Protein AF-A0A1J5V4F8-F1 (afdb_monomer_lite)

Structure (mmCIF, N/CA/C/O backbone):
data_AF-A0A1J5V4F8-F1
#
_entry.id   AF-A0A1J5V4F8-F1
#
loop_
_atom_site.group_PDB
_atom_site.id
_atom_site.type_symbol
_atom_site.label_atom_id
_atom_site.label_alt_id
_atom_site.label_comp_id
_atom_site.label_asym_id
_atom_site.label_entity_id
_atom_site.label_seq_id
_atom_site.pdbx_PDB_ins_code
_atom_site.Cartn_x
_atom_site.Cartn_y
_atom_site.Cartn_z
_atom_site.occupancy
_atom_site.B_iso_or_equiv
_atom_site.auth_seq_id
_atom_site.auth_comp_id
_atom_site.auth_asym_id
_atom_site.auth_atom_id
_atom_site.pdbx_PDB_model_num
ATOM 1 N N . MET A 1 1 ? -3.461 -34.220 0.683 1.00 35.16 1 MET A N 1
ATOM 2 C CA . MET A 1 1 ? -3.759 -32.871 0.168 1.00 35.16 1 MET A CA 1
ATOM 3 C C . MET A 1 1 ? -2.656 -31.994 0.723 1.00 35.16 1 MET A C 1
ATOM 5 O O . MET A 1 1 ? -2.596 -31.864 1.935 1.00 35.16 1 MET A O 1
ATOM 9 N N . ALA A 1 2 ? -1.673 -31.610 -0.092 1.00 34.50 2 ALA A N 1
ATOM 10 C CA . ALA A 1 2 ? -0.557 -30.818 0.415 1.00 34.50 2 ALA A CA 1
ATOM 11 C C . ALA A 1 2 ? -1.115 -29.462 0.858 1.00 34.50 2 ALA A C 1
ATOM 13 O O . ALA A 1 2 ? -1.789 -28.812 0.058 1.00 34.50 2 ALA A O 1
ATOM 14 N N . GLU A 1 3 ? -0.887 -29.070 2.113 1.00 42.00 3 GLU A N 1
ATOM 15 C CA . GLU A 1 3 ? -0.984 -27.667 2.506 1.00 42.00 3 GLU A CA 1
ATOM 16 C C . GLU A 1 3 ? -0.134 -26.887 1.512 1.00 42.00 3 GLU A C 1
ATOM 18 O O . GLU A 1 3 ? 1.087 -27.046 1.441 1.00 42.00 3 GLU A O 1
ATOM 23 N N . GLN A 1 4 ? -0.799 -26.113 0.662 1.00 46.88 4 GLN A N 1
ATOM 24 C CA . GLN A 1 4 ? -0.132 -25.101 -0.122 1.00 46.88 4 GLN A CA 1
ATOM 25 C C . GLN A 1 4 ? 0.365 -24.089 0.906 1.00 46.88 4 GLN A C 1
ATOM 27 O O . GLN A 1 4 ? -0.403 -23.243 1.350 1.00 46.88 4 GLN A O 1
ATOM 32 N N . ASP A 1 5 ? 1.608 -24.269 1.353 1.00 50.72 5 ASP A N 1
ATOM 33 C CA . ASP A 1 5 ? 2.329 -23.342 2.218 1.00 50.72 5 ASP A CA 1
ATOM 34 C C . ASP A 1 5 ? 2.107 -21.936 1.652 1.00 50.72 5 ASP A C 1
ATOM 36 O O . ASP A 1 5 ? 2.537 -21.618 0.536 1.00 50.72 5 ASP A O 1
ATOM 40 N N . ASN A 1 6 ? 1.269 -21.163 2.338 1.00 61.88 6 ASN A N 1
ATOM 41 C CA . ASN A 1 6 ? 0.727 -19.921 1.825 1.00 61.88 6 ASN A CA 1
ATOM 42 C C . ASN A 1 6 ? 1.818 -18.859 1.939 1.00 61.88 6 ASN A C 1
ATOM 44 O O . ASN A 1 6 ? 1.929 -18.157 2.935 1.00 61.88 6 ASN A O 1
ATOM 48 N N . ARG A 1 7 ? 2.693 -18.813 0.933 1.00 81.75 7 ARG A N 1
ATOM 49 C CA . ARG A 1 7 ? 3.873 -17.936 0.877 1.00 81.75 7 ARG A CA 1
ATOM 50 C C . ARG A 1 7 ? 3.556 -16.561 0.301 1.00 81.75 7 ARG A C 1
ATOM 52 O O .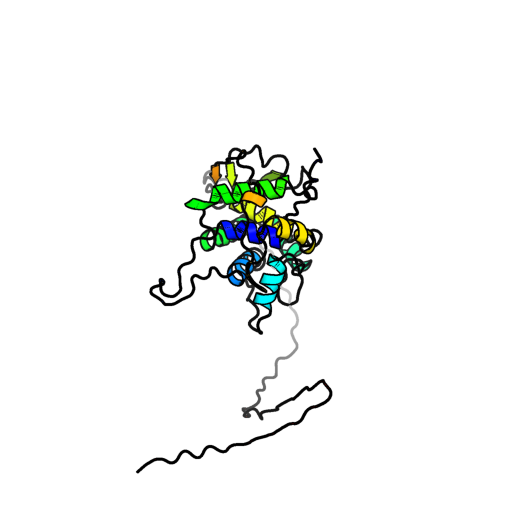 ARG A 1 7 ? 4.397 -15.976 -0.384 1.00 81.75 7 ARG A O 1
ATOM 59 N N . ASP A 1 8 ? 2.330 -16.077 0.474 1.00 95.00 8 ASP A N 1
ATOM 60 C CA . ASP A 1 8 ? 1.998 -14.719 0.052 1.00 95.00 8 ASP A CA 1
ATOM 61 C C . ASP A 1 8 ? 2.862 -13.732 0.840 1.00 95.00 8 ASP A C 1
ATOM 63 O O . ASP A 1 8 ? 3.138 -13.927 2.019 1.00 95.00 8 ASP A O 1
ATOM 67 N N . ARG A 1 9 ? 3.346 -12.699 0.152 1.00 97.69 9 ARG A N 1
ATOM 68 C CA . ARG A 1 9 ? 4.197 -11.658 0.728 1.00 97.69 9 ARG A CA 1
ATOM 69 C C . ARG A 1 9 ? 3.587 -10.306 0.415 1.00 97.69 9 ARG A C 1
ATOM 71 O O . ARG A 1 9 ? 3.460 -9.947 -0.763 1.00 97.69 9 ARG A O 1
ATOM 78 N N . LEU A 1 10 ? 3.212 -9.575 1.455 1.00 98.38 10 LEU A N 1
ATOM 79 C CA . LEU A 1 10 ? 2.781 -8.194 1.364 1.00 98.38 10 LEU A CA 1
ATOM 80 C C . LEU A 1 10 ? 4.035 -7.316 1.322 1.00 98.38 10 LEU A C 1
ATOM 82 O O . LEU A 1 10 ? 4.730 -7.109 2.308 1.00 98.38 10 LEU A O 1
ATOM 86 N N . THR A 1 11 ? 4.350 -6.832 0.131 1.00 98.69 11 THR A N 1
ATOM 87 C CA . THR A 1 11 ? 5.480 -5.956 -0.158 1.00 98.69 11 THR A CA 1
ATOM 88 C C . THR A 1 11 ? 4.998 -4.731 -0.920 1.00 98.69 11 THR A C 1
ATOM 90 O O . THR A 1 11 ? 3.848 -4.684 -1.351 1.00 98.69 11 THR A O 1
ATOM 93 N N . ALA A 1 12 ? 5.865 -3.739 -1.140 1.00 98.56 12 ALA A N 1
ATOM 94 C CA . ALA A 1 12 ? 5.458 -2.488 -1.780 1.00 98.56 12 ALA A CA 1
ATOM 95 C C . ALA A 1 12 ? 4.804 -2.714 -3.155 1.00 98.56 12 ALA A C 1
ATOM 97 O O . ALA A 1 12 ? 3.806 -2.081 -3.485 1.00 98.56 12 ALA A O 1
ATOM 98 N N . GLY A 1 13 ? 5.320 -3.657 -3.944 1.00 98.44 13 GLY A N 1
ATOM 99 C CA . GLY A 1 13 ? 4.780 -4.029 -5.246 1.00 98.44 13 GLY A CA 1
ATOM 100 C C . GLY A 1 13 ? 3.439 -4.754 -5.167 1.00 98.44 13 GLY A C 1
ATOM 101 O O . GLY A 1 13 ? 2.523 -4.390 -5.903 1.00 98.44 13 GLY A O 1
ATOM 102 N N . THR A 1 14 ? 3.289 -5.744 -4.279 1.00 98.56 14 THR A N 1
ATOM 103 C CA . THR A 1 14 ? 2.017 -6.471 -4.130 1.00 98.56 14 THR A CA 1
ATOM 104 C C . THR A 1 14 ? 0.939 -5.585 -3.516 1.00 98.56 14 THR A C 1
ATOM 106 O O . THR A 1 14 ? -0.157 -5.530 -4.063 1.00 98.56 14 THR A O 1
ATOM 109 N N . PHE A 1 15 ? 1.264 -4.791 -2.494 1.00 98.81 15 PHE A N 1
ATOM 110 C CA . PHE A 1 15 ? 0.399 -3.737 -1.955 1.00 98.81 15 PHE A CA 1
ATOM 111 C C . PHE A 1 15 ? -0.073 -2.772 -3.048 1.00 98.81 15 PHE A C 1
ATOM 113 O O . PHE A 1 15 ? -1.269 -2.523 -3.194 1.00 98.81 15 PHE A O 1
ATOM 120 N N . PHE A 1 16 ? 0.855 -2.282 -3.874 1.00 98.38 16 PHE A N 1
ATOM 121 C CA . PHE A 1 16 ? 0.530 -1.354 -4.952 1.00 98.38 16 PHE A CA 1
ATOM 122 C C . PHE A 1 16 ? -0.411 -1.965 -5.997 1.00 98.38 16 PHE A C 1
ATOM 124 O O . PHE A 1 16 ? -1.273 -1.270 -6.529 1.00 98.38 16 PHE A O 1
ATOM 131 N N . VAL A 1 17 ? -0.298 -3.267 -6.272 1.00 97.94 17 VAL A N 1
ATOM 132 C CA . VAL A 1 17 ? -1.251 -3.982 -7.133 1.00 97.94 17 VAL A CA 1
ATOM 133 C C . VAL A 1 17 ? -2.642 -4.064 -6.498 1.00 97.94 17 VAL A C 1
ATOM 135 O O . VAL A 1 17 ? -3.622 -3.868 -7.208 1.00 97.94 17 VAL A O 1
ATOM 138 N N . LEU A 1 18 ? -2.755 -4.299 -5.186 1.00 98.50 18 LEU A N 1
ATOM 139 C CA . LEU A 1 18 ? -4.063 -4.337 -4.516 1.00 98.50 18 LEU A CA 1
ATOM 140 C C . LEU A 1 18 ? -4.761 -2.970 -4.577 1.00 98.50 18 LEU A C 1
ATOM 142 O O . LEU A 1 18 ? -5.943 -2.903 -4.909 1.00 98.50 18 LEU A O 1
ATOM 146 N N . LEU A 1 19 ? -4.020 -1.874 -4.362 1.00 98.12 19 LEU A N 1
ATOM 147 C CA . LEU A 1 19 ? -4.545 -0.512 -4.536 1.00 98.12 19 LEU A CA 1
ATOM 148 C C . LEU A 1 19 ? -5.055 -0.261 -5.961 1.00 98.12 19 LEU A C 1
ATOM 150 O O . LEU A 1 19 ? -6.061 0.420 -6.150 1.00 98.12 19 LEU A O 1
ATOM 154 N N . GLN A 1 20 ? -4.383 -0.820 -6.973 1.00 96.31 20 GLN A N 1
ATOM 155 C CA . GLN A 1 20 ? -4.760 -0.628 -8.376 1.00 96.31 20 GLN A CA 1
ATOM 156 C C . GLN A 1 20 ? -6.143 -1.186 -8.719 1.00 96.31 20 GLN A C 1
ATOM 158 O O . GLN A 1 20 ? -6.826 -0.628 -9.580 1.00 96.31 20 GLN A O 1
ATOM 163 N N . GLU A 1 21 ? -6.582 -2.242 -8.037 1.00 96.62 21 GLU A N 1
ATOM 164 C CA . GLU A 1 21 ? -7.914 -2.817 -8.243 1.00 96.62 21 GLU A CA 1
ATOM 165 C C . GLU A 1 21 ? -9.030 -1.887 -7.734 1.00 96.62 21 GLU A C 1
ATOM 167 O O . GLU A 1 21 ? -10.164 -1.940 -8.225 1.00 96.62 21 GLU A O 1
ATOM 172 N N . ALA A 1 22 ? -8.691 -0.969 -6.823 1.00 96.75 22 ALA A N 1
ATOM 173 C CA . ALA A 1 22 ? -9.596 0.000 -6.215 1.00 96.75 22 AL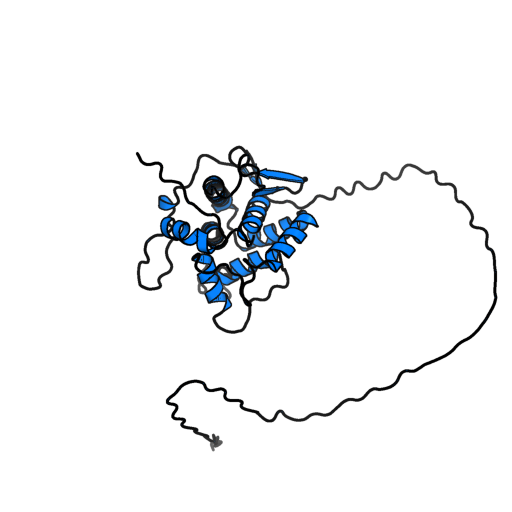A A CA 1
ATOM 174 C C . ALA A 1 22 ? -9.592 1.389 -6.885 1.00 96.75 22 ALA A C 1
ATOM 176 O O . ALA A 1 22 ? -10.344 2.268 -6.472 1.00 96.75 22 ALA A O 1
ATOM 177 N N . LEU A 1 23 ? -8.798 1.594 -7.942 1.00 94.81 23 LEU A N 1
ATOM 178 C CA . LEU A 1 23 ? -8.798 2.854 -8.696 1.00 94.81 23 LEU A CA 1
ATOM 179 C C . LEU A 1 23 ? -10.131 3.061 -9.431 1.00 94.81 23 LEU A C 1
ATOM 181 O O . LEU A 1 23 ? -10.715 2.076 -9.905 1.00 94.81 23 LEU A O 1
ATOM 185 N N . PRO A 1 24 ? -10.593 4.305 -9.625 1.00 89.44 24 PRO A N 1
ATOM 186 C CA . PRO A 1 24 ? -11.762 4.568 -10.449 1.00 89.44 24 PRO A CA 1
ATOM 187 C C . PRO A 1 24 ? -11.525 4.133 -11.907 1.00 89.44 24 PRO A C 1
ATOM 189 O O . PRO A 1 24 ? -10.379 4.012 -12.363 1.00 89.44 24 PRO A O 1
ATOM 192 N N . PRO A 1 25 ? -12.597 3.868 -12.675 1.00 82.62 25 PRO A N 1
ATOM 193 C CA . PRO A 1 25 ? -12.482 3.583 -14.099 1.00 82.62 25 PRO A CA 1
ATOM 194 C C . PRO A 1 25 ? -11.720 4.700 -14.822 1.00 82.62 25 PRO A C 1
ATOM 196 O O . PRO A 1 25 ? -12.020 5.879 -14.648 1.00 82.62 25 PRO A O 1
ATOM 199 N N . ARG A 1 26 ? -10.750 4.332 -15.666 1.00 73.50 26 ARG A N 1
ATOM 200 C CA . ARG A 1 26 ? -9.974 5.320 -16.427 1.00 73.50 26 ARG A CA 1
ATOM 201 C C . ARG A 1 26 ? -10.867 6.085 -17.395 1.00 73.50 26 ARG A C 1
ATOM 203 O O . ARG A 1 26 ? -11.516 5.471 -18.248 1.00 73.50 26 ARG A O 1
ATOM 210 N N . ALA A 1 27 ? -10.824 7.410 -17.326 1.00 61.88 27 ALA A N 1
ATOM 211 C CA . ALA A 1 27 ? -11.376 8.258 -18.371 1.00 61.88 27 ALA A CA 1
ATOM 212 C C . ALA A 1 27 ? -10.364 8.316 -19.522 1.00 61.88 27 ALA A C 1
ATOM 214 O O . ALA A 1 27 ? -9.177 8.579 -19.317 1.00 61.88 27 ALA A O 1
ATOM 215 N N . LYS A 1 28 ? -10.788 8.049 -20.762 1.00 55.00 28 LYS A N 1
ATOM 216 C CA . LYS A 1 28 ? -9.873 8.226 -21.900 1.00 55.00 28 LYS A CA 1
ATOM 217 C C . LYS A 1 28 ? -9.641 9.725 -22.090 1.00 55.00 28 LYS A C 1
ATOM 219 O O . LYS A 1 28 ? -10.559 10.509 -21.909 1.00 55.00 28 LYS A O 1
ATOM 224 N N . ALA A 1 29 ? -8.462 10.124 -22.568 1.00 53.47 29 ALA A N 1
ATOM 225 C CA . ALA A 1 29 ? -8.143 11.538 -22.825 1.00 53.47 29 ALA A CA 1
ATOM 226 C C . ALA A 1 29 ? -9.115 12.241 -23.801 1.00 53.47 29 ALA A C 1
ATOM 228 O O . ALA A 1 29 ? -9.209 13.461 -23.816 1.00 53.47 29 ALA A O 1
ATOM 229 N N . ARG A 1 30 ? -9.840 11.471 -24.625 1.00 51.47 30 ARG A N 1
ATOM 230 C CA . ARG A 1 30 ? -10.905 11.971 -25.514 1.00 51.47 30 ARG A CA 1
ATOM 231 C C . ARG A 1 30 ? -12.250 12.190 -24.805 1.00 51.47 30 ARG A C 1
ATOM 233 O O . ARG A 1 30 ? -13.117 12.850 -25.361 1.00 51.47 30 ARG A O 1
ATOM 240 N N . ASP A 1 31 ? -12.422 11.584 -23.633 1.00 55.06 31 ASP A N 1
ATOM 241 C CA . ASP A 1 31 ? -13.630 11.641 -22.811 1.00 55.06 31 ASP A CA 1
ATOM 242 C C . ASP A 1 31 ? -13.524 12.779 -21.765 1.00 55.06 31 ASP A C 1
ATOM 244 O O . ASP A 1 31 ? -14.529 13.184 -21.186 1.00 55.06 31 ASP A O 1
ATOM 248 N N . THR A 1 32 ? -12.329 13.349 -21.545 1.00 57.56 32 THR A N 1
ATOM 249 C CA . THR A 1 32 ? -12.123 14.559 -20.736 1.00 57.56 32 THR A CA 1
ATOM 250 C C . THR A 1 32 ? -12.313 15.824 -21.578 1.00 57.56 32 THR A C 1
ATOM 252 O O . THR A 1 32 ? -11.585 16.062 -22.539 1.00 57.56 32 THR A O 1
ATOM 255 N N . LEU A 1 33 ? -13.236 16.701 -21.157 1.00 48.81 33 LEU A N 1
ATOM 256 C CA . LEU A 1 33 ? -13.534 18.013 -21.774 1.00 48.81 33 LEU A CA 1
ATOM 257 C C . LEU A 1 33 ? -12.297 18.907 -22.005 1.00 48.81 33 LEU A C 1
ATOM 259 O O . LEU A 1 33 ? -12.339 19.819 -22.825 1.00 48.81 33 LEU A O 1
ATOM 263 N N . SER A 1 34 ? -11.200 18.656 -21.287 1.00 59.97 34 SER A N 1
ATOM 264 C CA . SER A 1 34 ? -9.948 19.416 -21.343 1.00 59.97 34 SER A CA 1
ATOM 265 C C . SER A 1 34 ? -8.806 18.715 -22.093 1.00 59.97 34 SER A C 1
ATOM 267 O O . SER A 1 34 ? -7.710 19.271 -22.164 1.00 59.97 34 SER A O 1
ATOM 269 N N . GLY A 1 35 ? -9.010 17.494 -22.610 1.00 53.56 35 GLY A N 1
ATOM 270 C CA . GLY A 1 35 ? -7.963 16.695 -23.266 1.00 53.56 35 GLY A CA 1
ATOM 271 C C . GLY A 1 35 ? -6.817 16.250 -22.344 1.00 53.56 35 GLY A C 1
ATOM 272 O O . GLY A 1 35 ? -5.815 15.713 -22.818 1.00 53.56 35 GLY A O 1
ATOM 273 N N . LYS A 1 36 ? -6.929 16.493 -21.031 1.00 55.81 36 LYS A N 1
ATOM 274 C CA . LYS A 1 36 ? -5.922 16.112 -20.035 1.00 55.81 36 LYS A CA 1
ATOM 275 C C . LYS A 1 36 ? -6.103 14.652 -19.620 1.00 55.81 36 LYS A C 1
ATOM 277 O O . LYS A 1 36 ? -7.229 14.157 -19.538 1.00 55.81 36 LYS A O 1
ATOM 282 N N . ALA A 1 37 ? -4.976 13.982 -19.372 1.00 62.06 37 ALA A N 1
ATOM 283 C CA . ALA A 1 37 ? -4.952 12.655 -18.766 1.00 62.06 37 ALA A CA 1
ATOM 284 C C . ALA A 1 37 ? -5.671 12.675 -17.407 1.00 62.06 37 ALA A C 1
ATOM 286 O O . ALA A 1 37 ? -5.686 13.701 -16.728 1.00 62.06 37 ALA A O 1
ATOM 287 N N . ASP A 1 38 ? -6.251 11.540 -17.026 1.00 68.56 38 ASP A N 1
ATOM 288 C CA . ASP A 1 38 ? -7.035 11.373 -15.797 1.00 68.56 38 ASP A CA 1
ATOM 289 C C . ASP A 1 38 ? -6.199 11.433 -14.506 1.00 68.56 38 ASP A C 1
ATOM 291 O O . ASP A 1 38 ? -6.758 11.480 -13.415 1.00 68.56 38 ASP A O 1
ATOM 295 N N . GLY A 1 39 ? -4.867 11.471 -14.611 1.00 79.00 39 GLY A N 1
ATOM 296 C CA . GLY A 1 39 ? -3.967 11.521 -13.460 1.00 79.00 39 GLY A CA 1
ATOM 297 C C . GLY A 1 39 ? -3.849 10.189 -12.710 1.00 79.00 39 GLY A C 1
ATOM 298 O O . GLY A 1 39 ? -3.365 10.172 -11.580 1.00 79.00 39 GLY A O 1
ATOM 299 N N . LEU A 1 40 ? -4.309 9.083 -13.312 1.00 85.75 40 LEU A N 1
ATOM 300 C CA . LEU A 1 40 ? -4.363 7.746 -12.706 1.00 85.75 40 LEU A CA 1
ATOM 301 C C . LEU A 1 40 ? -3.267 6.815 -13.247 1.00 85.75 40 LEU A C 1
ATOM 303 O O . LEU A 1 40 ? -3.426 5.588 -13.315 1.00 85.75 40 LEU A O 1
ATOM 307 N N . SER A 1 41 ? -2.143 7.376 -13.694 1.00 90.12 41 SER A N 1
ATOM 308 C CA . SER A 1 41 ? -1.001 6.563 -14.101 1.00 90.12 41 SER A CA 1
ATOM 309 C C . SER A 1 41 ? -0.294 5.959 -12.880 1.00 90.12 41 SER A C 1
ATOM 311 O O . SER A 1 41 ? -0.281 6.533 -11.793 1.00 90.12 41 SER A O 1
ATOM 313 N N . ASN A 1 42 ? 0.342 4.794 -13.053 1.00 92.81 42 ASN A N 1
ATOM 314 C CA . ASN A 1 42 ? 1.078 4.147 -11.960 1.00 92.81 42 ASN A CA 1
ATOM 315 C C . ASN A 1 42 ? 2.123 5.080 -11.308 1.00 92.81 42 ASN A C 1
ATOM 317 O O . ASN A 1 42 ? 2.200 5.094 -10.083 1.00 92.81 42 ASN A O 1
ATOM 321 N N . PRO A 1 43 ? 2.908 5.871 -12.068 1.00 93.69 43 PRO A N 1
ATOM 322 C CA . PRO A 1 43 ? 3.845 6.818 -11.468 1.00 93.69 43 PRO A CA 1
ATOM 323 C C . PRO A 1 43 ? 3.153 7.890 -10.618 1.00 93.69 43 PRO A C 1
ATOM 325 O O . PRO A 1 43 ? 3.649 8.224 -9.548 1.00 93.69 43 PRO A O 1
ATOM 328 N N . GLU A 1 44 ? 2.000 8.410 -11.044 1.00 94.06 44 GLU A N 1
ATOM 329 C CA . GLU A 1 44 ? 1.266 9.433 -10.284 1.00 94.06 44 GLU A CA 1
ATOM 330 C C . GLU A 1 44 ? 0.727 8.890 -8.961 1.00 94.06 44 GLU A C 1
ATOM 332 O O . GLU A 1 44 ? 0.870 9.554 -7.934 1.00 94.06 44 GLU A O 1
ATOM 337 N N . ILE A 1 45 ? 0.182 7.670 -8.968 1.00 95.94 45 ILE A N 1
ATOM 338 C CA . ILE A 1 45 ? -0.323 7.015 -7.755 1.00 95.94 45 ILE A CA 1
ATOM 339 C C . ILE A 1 45 ? 0.837 6.728 -6.795 1.00 95.94 45 ILE A C 1
ATOM 341 O O . ILE A 1 45 ? 0.758 7.053 -5.614 1.00 95.94 45 ILE A O 1
ATOM 345 N N . LEU A 1 46 ? 1.953 6.179 -7.291 1.00 97.31 46 LEU A N 1
ATOM 346 C CA . LEU A 1 46 ? 3.122 5.918 -6.447 1.00 97.31 46 LEU A CA 1
ATOM 347 C C . LEU A 1 46 ? 3.716 7.215 -5.881 1.00 97.31 46 LEU A C 1
ATOM 349 O O . LEU A 1 46 ? 4.089 7.261 -4.713 1.00 97.31 46 LEU A O 1
ATOM 353 N N . ALA A 1 47 ? 3.761 8.290 -6.672 1.00 96.50 47 ALA A N 1
ATOM 354 C CA . ALA A 1 47 ? 4.155 9.604 -6.176 1.00 96.50 47 ALA A CA 1
ATOM 355 C C . ALA A 1 47 ? 3.181 10.132 -5.109 1.00 96.50 47 ALA A C 1
ATOM 357 O O . ALA A 1 47 ? 3.620 10.776 -4.163 1.00 96.50 47 ALA A O 1
ATOM 358 N N . GLY A 1 48 ? 1.881 9.849 -5.230 1.00 97.50 48 GLY A N 1
ATOM 359 C CA . GLY A 1 48 ? 0.887 10.120 -4.188 1.00 97.50 48 GLY A CA 1
ATOM 360 C C . GLY A 1 48 ? 1.212 9.417 -2.868 1.00 97.50 48 GLY A C 1
ATOM 361 O O . GLY A 1 48 ? 1.261 10.075 -1.836 1.00 97.50 48 GLY A O 1
ATOM 362 N N . LEU A 1 49 ? 1.531 8.119 -2.912 1.00 98.50 49 LEU A N 1
ATOM 363 C CA . LEU A 1 49 ? 1.943 7.350 -1.728 1.00 98.50 49 LEU A CA 1
ATOM 364 C C . LEU A 1 49 ? 3.226 7.895 -1.085 1.00 98.50 49 LEU A C 1
ATOM 366 O O . LEU A 1 49 ? 3.322 7.982 0.137 1.00 98.50 49 LEU A O 1
ATOM 370 N N . ILE A 1 50 ? 4.214 8.288 -1.896 1.00 98.25 50 ILE A N 1
ATOM 371 C CA . ILE A 1 50 ? 5.458 8.898 -1.399 1.00 98.25 50 ILE A CA 1
ATOM 372 C C . ILE A 1 50 ? 5.160 10.226 -0.689 1.00 98.25 50 ILE A C 1
ATOM 374 O O . ILE A 1 50 ? 5.768 10.512 0.342 1.00 98.25 50 ILE A O 1
ATOM 378 N N . ARG A 1 51 ? 4.200 11.011 -1.198 1.00 98.31 51 ARG A N 1
ATOM 379 C CA . ARG A 1 51 ? 3.817 12.314 -0.631 1.00 98.31 51 ARG A CA 1
ATOM 380 C C . ARG A 1 51 ? 3.090 12.254 0.704 1.00 98.31 51 ARG A C 1
ATOM 382 O O . ARG A 1 51 ? 3.062 13.266 1.396 1.00 98.31 51 ARG A O 1
ATOM 389 N N . ILE A 1 52 ? 2.585 11.087 1.106 1.00 98.56 52 ILE A N 1
ATOM 390 C CA . ILE A 1 52 ? 2.108 10.883 2.481 1.00 98.56 52 ILE A CA 1
ATOM 391 C C . ILE A 1 52 ? 3.255 11.176 3.463 1.00 98.56 52 ILE A C 1
ATOM 393 O O . ILE A 1 52 ? 3.085 11.918 4.430 1.00 98.56 52 ILE A O 1
ATOM 397 N N . VAL A 1 53 ? 4.451 10.664 3.159 1.00 98.31 53 VAL A N 1
ATOM 398 C CA . VAL A 1 53 ? 5.647 10.804 3.999 1.00 98.31 53 VAL A CA 1
ATOM 399 C C . VAL A 1 53 ? 6.420 12.082 3.670 1.00 98.31 53 VAL A C 1
ATOM 401 O O . VAL A 1 53 ? 6.754 12.853 4.564 1.00 98.31 53 VAL A O 1
ATOM 404 N N . ASN A 1 54 ? 6.676 12.330 2.383 1.00 96.75 54 ASN A N 1
ATOM 405 C CA . ASN A 1 54 ? 7.446 13.474 1.897 1.00 96.75 54 ASN A CA 1
ATOM 406 C C . ASN A 1 54 ? 6.574 14.361 0.985 1.00 96.75 54 ASN A C 1
ATOM 408 O O . ASN A 1 54 ? 6.573 14.152 -0.234 1.00 96.75 54 ASN A O 1
ATOM 412 N N . PRO A 1 55 ? 5.826 15.333 1.540 1.00 96.38 55 PRO A N 1
ATOM 413 C CA . PRO A 1 55 ? 4.838 16.115 0.789 1.00 96.38 55 PRO A CA 1
ATOM 414 C C . PRO A 1 55 ? 5.455 16.912 -0.367 1.00 96.38 55 PRO A C 1
ATOM 416 O O . PRO A 1 55 ? 4.821 17.074 -1.411 1.00 96.38 55 PRO A O 1
ATOM 419 N N . ASP A 1 56 ? 6.717 17.322 -0.231 1.00 94.75 56 ASP A N 1
ATOM 420 C CA . ASP A 1 56 ? 7.438 18.103 -1.236 1.00 94.75 56 ASP A CA 1
ATOM 421 C C . ASP A 1 56 ? 8.033 17.246 -2.363 1.00 94.75 56 ASP A C 1
ATOM 423 O O . ASP A 1 56 ? 8.631 17.783 -3.301 1.00 94.75 56 ASP A O 1
ATOM 427 N N . PHE A 1 57 ? 7.854 15.917 -2.322 1.00 93.94 57 PHE A N 1
ATOM 428 C CA . PHE A 1 57 ? 8.395 15.006 -3.325 1.00 93.94 57 PHE A CA 1
ATOM 429 C C . PHE A 1 57 ? 7.972 15.398 -4.749 1.00 93.94 57 PHE A C 1
ATOM 431 O O . PHE A 1 57 ? 6.802 15.312 -5.158 1.00 93.94 57 PHE A O 1
ATOM 438 N N . GLN A 1 58 ? 8.979 15.769 -5.537 1.00 89.88 58 GLN A N 1
ATOM 439 C CA . GLN A 1 58 ? 8.861 16.006 -6.966 1.00 89.88 58 GLN A CA 1
ATOM 440 C C . GLN A 1 58 ? 9.301 14.756 -7.714 1.00 89.88 58 GLN A C 1
ATOM 442 O O . GLN A 1 58 ? 10.394 14.234 -7.496 1.00 89.88 58 GLN A O 1
ATOM 447 N N . THR A 1 59 ? 8.462 14.289 -8.638 1.00 85.75 59 THR A N 1
ATOM 448 C CA . THR A 1 59 ? 8.856 13.201 -9.532 1.00 85.75 59 THR A CA 1
ATOM 449 C C . THR A 1 59 ? 10.063 13.655 -10.353 1.00 85.75 59 THR A C 1
ATOM 451 O O . THR A 1 59 ? 9.965 14.697 -11.011 1.00 85.75 59 THR A O 1
ATOM 454 N N . PRO A 1 60 ? 11.179 12.908 -10.356 1.00 82.00 60 PRO A N 1
ATOM 455 C CA . PRO A 1 60 ? 12.365 13.290 -11.109 1.00 82.00 60 PRO A CA 1
ATOM 456 C C . PRO A 1 60 ? 12.036 13.555 -12.584 1.00 82.00 60 PRO A C 1
ATOM 458 O O . PRO A 1 60 ? 11.464 12.704 -13.263 1.00 82.00 60 PRO A O 1
ATOM 461 N N . SER A 1 61 ? 12.407 14.736 -13.083 1.00 65.56 61 SER A N 1
ATOM 462 C CA . SER A 1 61 ? 12.147 15.170 -14.466 1.00 65.56 61 SER A CA 1
ATOM 463 C C . SER A 1 61 ? 13.104 14.543 -15.492 1.00 65.56 61 SER A C 1
ATOM 465 O O . SER A 1 61 ? 12.862 14.605 -16.699 1.00 65.56 61 SER A O 1
ATOM 467 N N . ALA A 1 62 ? 14.191 13.918 -15.030 1.00 53.44 62 ALA A N 1
ATOM 468 C CA . ALA A 1 62 ? 15.234 13.352 -15.877 1.00 53.44 62 ALA A CA 1
ATOM 469 C C . ALA A 1 62 ? 14.893 11.931 -16.377 1.00 53.44 62 ALA A C 1
ATOM 471 O O . ALA A 1 62 ? 15.136 10.925 -15.704 1.00 53.44 62 ALA A O 1
ATOM 472 N N . GLY A 1 63 ? 14.406 11.848 -17.621 1.00 54.28 63 GLY A N 1
ATOM 473 C CA . GLY A 1 63 ? 14.315 10.612 -18.407 1.00 54.28 63 GLY A CA 1
ATOM 474 C C . GLY A 1 63 ? 13.234 9.615 -17.966 1.00 54.28 63 GLY A C 1
ATOM 475 O O . GLY A 1 63 ? 12.408 9.880 -17.101 1.00 54.28 63 GLY A O 1
ATOM 476 N N . ARG A 1 64 ? 13.237 8.417 -18.572 1.00 56.88 64 ARG A N 1
ATOM 477 C CA . ARG A 1 64 ? 12.293 7.311 -18.281 1.00 56.88 64 ARG A CA 1
ATOM 478 C C . ARG A 1 64 ? 12.469 6.687 -16.877 1.00 56.88 64 ARG A C 1
ATOM 480 O O . ARG A 1 64 ? 11.916 5.621 -16.621 1.00 56.88 64 ARG A O 1
ATOM 487 N N . THR A 1 65 ? 13.229 7.313 -15.980 1.00 84.31 65 THR A N 1
ATOM 488 C CA . THR A 1 65 ? 13.774 6.700 -14.759 1.00 84.31 65 THR A CA 1
ATOM 489 C C . THR A 1 65 ? 12.693 6.406 -13.722 1.00 84.31 65 THR A C 1
ATOM 491 O O . THR A 1 65 ? 12.519 5.243 -13.371 1.00 84.31 65 THR A O 1
ATOM 494 N N . PHE A 1 66 ? 11.890 7.387 -13.299 1.00 90.81 66 PHE A N 1
ATOM 495 C CA . PHE A 1 66 ? 10.837 7.152 -12.298 1.00 90.81 66 PHE A CA 1
ATOM 496 C C . PHE A 1 66 ? 9.740 6.204 -12.802 1.00 90.81 66 PHE A C 1
ATOM 498 O O . PHE A 1 66 ? 9.303 5.312 -12.076 1.00 90.81 66 PHE A O 1
ATOM 505 N N . ASN A 1 67 ? 9.352 6.320 -14.075 1.00 90.62 67 ASN A N 1
ATOM 506 C CA . ASN A 1 67 ? 8.377 5.416 -14.695 1.00 90.62 67 ASN A CA 1
ATOM 507 C C . ASN A 1 67 ? 8.882 3.968 -14.718 1.00 90.62 67 ASN A C 1
ATOM 509 O O . ASN A 1 67 ? 8.138 3.040 -14.394 1.00 90.62 67 ASN A O 1
ATOM 513 N N . GLN A 1 68 ? 10.154 3.769 -15.076 1.00 91.56 68 GLN A N 1
ATOM 514 C CA . GLN A 1 68 ? 10.782 2.453 -15.050 1.00 91.56 68 GLN A CA 1
ATOM 515 C C . GLN A 1 68 ? 10.880 1.921 -13.618 1.00 91.56 68 GLN A C 1
ATOM 517 O O . GLN A 1 68 ? 10.458 0.795 -13.379 1.00 91.56 68 GLN A O 1
ATOM 522 N N . GLN A 1 69 ? 11.348 2.725 -12.659 1.00 93.38 69 GLN A N 1
ATOM 523 C CA . GLN A 1 69 ? 11.439 2.309 -11.255 1.00 93.38 69 GLN A CA 1
ATOM 524 C C . GLN A 1 69 ? 10.066 1.976 -10.661 1.00 93.38 69 GLN A C 1
ATOM 526 O O . GLN A 1 69 ? 9.935 0.985 -9.952 1.00 93.38 69 GLN A O 1
ATOM 531 N N . THR A 1 70 ? 9.022 2.724 -11.022 1.00 94.75 70 THR A N 1
ATOM 532 C CA . THR A 1 70 ? 7.632 2.415 -10.652 1.00 94.75 70 THR A CA 1
ATOM 533 C C . THR A 1 70 ? 7.222 1.035 -11.166 1.00 94.75 70 THR A C 1
ATOM 535 O O . THR A 1 70 ? 6.636 0.240 -10.434 1.00 94.75 70 THR A O 1
ATOM 538 N N . SER A 1 71 ? 7.538 0.726 -12.428 1.00 94.38 71 SER A N 1
ATOM 539 C CA . SER A 1 71 ? 7.257 -0.587 -13.017 1.00 94.38 71 SER A CA 1
ATOM 540 C C . SER A 1 71 ? 8.041 -1.701 -12.316 1.00 94.38 71 SER A C 1
ATOM 542 O O . SER A 1 71 ? 7.477 -2.747 -11.995 1.00 94.38 71 SER A O 1
ATOM 544 N N . GLU A 1 72 ? 9.326 -1.488 -12.037 1.00 95.56 72 GLU A N 1
ATOM 545 C CA . GLU A 1 72 ? 10.173 -2.476 -11.364 1.00 95.56 72 GLU A CA 1
ATOM 546 C C . GLU A 1 72 ? 9.752 -2.705 -9.903 1.00 95.56 72 GLU A C 1
ATOM 548 O O . GLU A 1 72 ? 9.739 -3.851 -9.452 1.00 95.56 72 GLU A O 1
ATOM 553 N N . LEU A 1 73 ? 9.323 -1.660 -9.184 1.00 97.19 73 LEU A N 1
ATOM 554 C CA . LEU A 1 73 ? 8.724 -1.783 -7.853 1.00 97.19 73 LEU A CA 1
ATOM 555 C C . LEU A 1 73 ? 7.416 -2.579 -7.922 1.00 97.19 73 LEU A C 1
ATOM 557 O O . LEU A 1 73 ? 7.289 -3.603 -7.253 1.00 97.19 73 LEU A O 1
ATOM 561 N N . ARG A 1 74 ? 6.472 -2.167 -8.778 1.00 96.81 74 ARG A N 1
ATOM 562 C CA . ARG A 1 74 ? 5.176 -2.843 -8.957 1.00 96.81 74 ARG A CA 1
ATOM 563 C C . ARG A 1 74 ? 5.343 -4.336 -9.236 1.00 96.81 74 ARG A C 1
ATOM 565 O O . ARG A 1 74 ? 4.635 -5.161 -8.675 1.00 96.81 74 ARG A O 1
ATOM 572 N N . ASN A 1 75 ? 6.280 -4.685 -10.114 1.00 96.31 75 ASN A N 1
ATOM 573 C CA . ASN A 1 75 ? 6.519 -6.066 -10.530 1.00 96.31 75 ASN A CA 1
ATOM 574 C C . ASN A 1 75 ? 7.428 -6.847 -9.562 1.00 96.31 75 ASN A C 1
ATOM 576 O O . ASN A 1 75 ? 7.878 -7.941 -9.915 1.00 96.31 75 ASN A O 1
ATOM 580 N N . CYS A 1 76 ? 7.727 -6.297 -8.380 1.00 97.81 76 CYS A N 1
ATOM 581 C CA . CYS A 1 76 ? 8.569 -6.922 -7.357 1.00 97.81 76 CYS A CA 1
ATOM 582 C C . CYS A 1 76 ? 9.976 -7.294 -7.866 1.00 97.81 76 CYS A C 1
ATOM 584 O O . CYS A 1 76 ? 10.515 -8.345 -7.533 1.00 97.81 76 CYS A O 1
ATOM 586 N N . ARG A 1 77 ? 10.566 -6.455 -8.726 1.00 97.00 77 ARG A N 1
ATOM 587 C CA . ARG A 1 77 ? 11.906 -6.654 -9.318 1.00 97.00 77 ARG A CA 1
ATOM 588 C C . ARG A 1 77 ? 12.980 -5.752 -8.716 1.00 97.00 77 ARG A C 1
ATOM 590 O O . ARG A 1 77 ? 14.162 -6.059 -8.816 1.00 97.00 77 ARG A O 1
ATOM 597 N N . SER A 1 78 ? 12.569 -4.667 -8.069 1.00 96.31 78 SER A N 1
ATOM 598 C CA . SER A 1 78 ? 13.443 -3.736 -7.353 1.00 96.31 78 SER A CA 1
ATOM 599 C C . SER A 1 78 ? 12.942 -3.548 -5.926 1.00 96.31 78 SER A C 1
ATOM 601 O O . SER A 1 78 ? 11.733 -3.560 -5.703 1.00 96.31 78 SER A O 1
ATOM 603 N N . ASN A 1 79 ? 13.851 -3.333 -4.969 1.00 96.75 79 ASN A N 1
ATOM 604 C CA . ASN A 1 79 ? 13.472 -2.951 -3.602 1.00 96.75 79 ASN A CA 1
ATOM 605 C C . ASN A 1 79 ? 12.953 -1.513 -3.510 1.00 96.75 79 ASN A C 1
ATOM 607 O O . ASN A 1 79 ? 12.342 -1.175 -2.510 1.00 96.75 79 ASN A O 1
ATOM 611 N N . GLY A 1 80 ? 13.135 -0.696 -4.552 1.00 94.31 80 GLY A N 1
ATOM 612 C CA . GLY A 1 80 ? 12.672 0.690 -4.538 1.00 94.31 80 GLY A CA 1
ATOM 613 C C . GLY A 1 80 ? 13.510 1.605 -3.658 1.00 94.31 80 GLY A C 1
ATOM 614 O O . GLY A 1 80 ? 12.966 2.566 -3.137 1.00 94.31 80 GLY A O 1
ATOM 615 N N . ASP A 1 81 ? 14.791 1.284 -3.483 1.00 94.19 81 ASP A N 1
ATOM 616 C CA . ASP A 1 81 ? 15.797 2.136 -2.849 1.00 94.19 81 ASP A CA 1
ATOM 617 C C . ASP A 1 81 ? 16.791 2.583 -3.927 1.00 94.19 81 ASP A C 1
ATOM 619 O O . ASP A 1 81 ? 17.742 1.880 -4.275 1.00 94.19 81 ASP A O 1
ATOM 623 N N . THR A 1 82 ? 16.473 3.694 -4.585 1.00 90.88 82 THR A N 1
ATOM 624 C CA . THR A 1 82 ? 17.265 4.269 -5.676 1.00 90.88 82 THR A CA 1
ATOM 625 C C . THR A 1 82 ? 17.253 5.788 -5.567 1.00 90.88 82 THR A C 1
ATOM 627 O O . THR A 1 82 ? 16.348 6.362 -4.968 1.00 90.88 82 THR A O 1
ATOM 630 N N . SER A 1 83 ? 18.163 6.471 -6.266 1.00 86.31 83 SER A N 1
ATOM 631 C CA . SER A 1 83 ? 18.187 7.943 -6.325 1.00 86.31 83 SER A CA 1
ATOM 632 C C . SER A 1 83 ? 16.903 8.589 -6.875 1.00 86.31 83 SER A C 1
ATOM 634 O O . SER A 1 83 ? 16.752 9.802 -6.788 1.00 86.31 83 SER A O 1
ATOM 636 N N . TYR A 1 84 ? 15.992 7.807 -7.466 1.00 86.19 84 TYR A N 1
ATOM 637 C CA . TYR A 1 84 ? 14.748 8.292 -8.071 1.00 86.19 84 TYR A CA 1
ATOM 638 C C . TYR A 1 84 ? 13.484 7.789 -7.366 1.00 86.19 84 TYR A C 1
ATOM 640 O O . TYR A 1 84 ? 12.404 8.320 -7.606 1.00 86.19 84 TYR A O 1
ATOM 648 N N . LEU A 1 85 ? 13.598 6.750 -6.541 1.00 92.75 85 LEU A N 1
ATOM 649 C CA . LEU A 1 85 ? 12.485 6.086 -5.872 1.00 92.75 85 LEU A CA 1
ATOM 650 C C . LEU A 1 85 ? 12.968 5.681 -4.473 1.00 92.75 85 LEU A C 1
ATOM 652 O O . LEU A 1 85 ? 13.849 4.825 -4.420 1.00 92.75 85 LEU A O 1
ATOM 656 N N . PRO A 1 86 ? 12.434 6.283 -3.392 1.00 94.62 86 PRO A N 1
ATOM 657 C CA . PRO A 1 86 ? 12.978 6.123 -2.041 1.00 94.62 86 PRO A CA 1
ATOM 658 C C . PRO A 1 86 ? 12.262 5.063 -1.186 1.00 94.62 86 PRO A C 1
ATOM 660 O O . PRO A 1 86 ? 12.686 4.808 -0.068 1.00 94.62 86 PRO A O 1
ATOM 663 N N . VAL A 1 87 ? 11.175 4.465 -1.685 1.00 96.25 87 VAL A N 1
ATOM 664 C CA . VAL A 1 87 ? 10.217 3.633 -0.925 1.00 96.25 87 VAL A CA 1
ATOM 665 C C . VAL A 1 87 ? 10.860 2.543 -0.061 1.00 96.25 87 VAL A C 1
ATOM 667 O O . VAL A 1 87 ? 10.418 2.327 1.058 1.00 96.25 87 VAL A O 1
ATOM 670 N N . GLY A 1 88 ? 11.875 1.840 -0.568 1.00 94.81 88 GLY A N 1
ATOM 671 C CA . GLY A 1 88 ? 12.550 0.761 0.166 1.00 94.81 88 GLY A CA 1
ATOM 672 C C . GLY A 1 88 ? 13.788 1.199 0.947 1.00 94.81 88 GLY A C 1
ATOM 673 O O . GLY A 1 88 ? 14.510 0.342 1.460 1.00 94.81 88 GLY A O 1
ATOM 674 N N . GLY A 1 89 ? 14.082 2.499 0.965 1.00 96.75 89 GLY A N 1
ATOM 675 C CA . GLY A 1 89 ? 15.261 3.076 1.597 1.00 96.75 89 GLY A CA 1
ATOM 676 C C . GLY A 1 89 ? 15.067 3.321 3.091 1.00 96.75 89 GLY A C 1
ATOM 677 O O . GLY A 1 89 ? 13.962 3.572 3.573 1.00 96.75 89 GLY A O 1
ATOM 678 N N . LYS A 1 90 ? 16.172 3.279 3.843 1.00 97.50 90 LYS A N 1
ATOM 679 C CA . LYS A 1 90 ? 16.164 3.495 5.301 1.00 97.50 90 LYS A CA 1
ATOM 680 C C . LYS A 1 90 ? 15.666 4.885 5.689 1.00 97.50 90 LYS A C 1
ATOM 682 O O . LYS A 1 90 ? 14.892 4.988 6.633 1.00 97.50 90 LYS A O 1
ATOM 687 N N . ASP A 1 91 ? 16.067 5.912 4.946 1.00 97.50 91 ASP A N 1
ATOM 688 C CA . ASP A 1 91 ? 15.694 7.299 5.239 1.00 97.50 91 ASP A CA 1
ATOM 689 C C . ASP A 1 91 ? 14.185 7.511 5.078 1.00 97.50 91 ASP A C 1
ATOM 691 O O . ASP A 1 91 ? 13.547 8.109 5.938 1.00 97.50 91 ASP A O 1
ATOM 695 N N . PHE A 1 92 ? 13.586 6.940 4.025 1.00 98.06 92 PHE A N 1
ATOM 696 C CA . PHE A 1 92 ? 12.139 7.006 3.814 1.00 98.06 92 PHE A CA 1
ATOM 697 C C . PHE A 1 92 ? 11.375 6.319 4.946 1.00 98.06 92 PHE A C 1
ATOM 699 O O . PHE A 1 92 ? 10.427 6.887 5.481 1.00 98.06 92 PHE A O 1
ATOM 706 N N . ALA A 1 93 ? 11.811 5.123 5.345 1.00 98.38 93 ALA A N 1
ATOM 707 C CA . ALA A 1 93 ? 11.197 4.395 6.448 1.00 98.38 93 ALA A CA 1
ATOM 708 C C . ALA A 1 93 ? 11.343 5.123 7.791 1.00 98.38 93 ALA A C 1
ATOM 710 O O . ALA A 1 93 ? 10.408 5.123 8.588 1.00 98.38 93 ALA A O 1
ATOM 711 N N . HIS A 1 94 ? 12.488 5.767 8.030 1.00 98.38 94 HIS A N 1
ATOM 712 C CA . HIS A 1 94 ? 12.699 6.591 9.214 1.00 98.38 94 HIS A CA 1
ATOM 713 C C . HIS A 1 94 ? 11.734 7.780 9.242 1.00 98.38 94 HIS A C 1
ATOM 715 O O . HIS A 1 94 ? 10.982 7.902 10.203 1.00 98.38 94 HIS A O 1
ATOM 721 N N . SER A 1 95 ? 11.661 8.574 8.167 1.00 98.44 95 SER A N 1
ATOM 722 C CA . SER A 1 95 ? 10.722 9.702 8.077 1.00 98.44 95 SER A CA 1
ATOM 723 C C . SER A 1 95 ? 9.258 9.268 8.178 1.00 98.44 95 SER A C 1
ATOM 725 O O . SER A 1 95 ? 8.429 10.001 8.709 1.00 98.44 95 SER A O 1
ATOM 727 N N . PHE A 1 96 ? 8.920 8.076 7.679 1.00 98.50 96 PHE A N 1
ATOM 728 C CA . PHE A 1 96 ? 7.578 7.521 7.828 1.00 98.50 96 PHE A CA 1
ATOM 729 C C . PHE A 1 96 ? 7.282 7.210 9.301 1.00 98.50 96 PHE A C 1
ATOM 731 O O . PHE A 1 96 ? 6.270 7.661 9.833 1.00 98.50 96 PHE A O 1
ATOM 738 N N . ASN A 1 97 ? 8.176 6.496 9.986 1.00 97.88 97 ASN A N 1
ATOM 739 C CA . ASN A 1 97 ? 7.995 6.204 11.407 1.00 97.88 97 ASN A CA 1
ATOM 740 C C . ASN A 1 97 ? 7.913 7.490 12.235 1.00 97.88 97 ASN A C 1
ATOM 742 O O . ASN A 1 97 ? 6.992 7.620 13.033 1.00 97.88 97 ASN A O 1
ATOM 746 N N . GLU A 1 98 ? 8.780 8.473 11.976 1.00 98.19 98 GLU A N 1
ATOM 747 C CA . GLU A 1 98 ? 8.711 9.780 12.637 1.00 98.19 98 GLU A CA 1
ATOM 748 C C . GLU A 1 98 ? 7.373 10.487 12.391 1.00 98.19 98 GLU A C 1
ATOM 750 O O . GLU A 1 98 ? 6.799 11.034 13.329 1.00 98.19 98 GLU A O 1
ATOM 755 N N . LEU A 1 99 ? 6.830 10.462 11.167 1.00 97.88 99 LEU A N 1
ATOM 756 C CA . LEU A 1 99 ? 5.512 11.034 10.869 1.00 97.88 99 LEU A CA 1
ATOM 757 C C . LEU A 1 99 ? 4.403 10.367 11.697 1.00 97.88 99 LEU A C 1
ATOM 759 O O . LEU A 1 99 ? 3.577 11.063 12.284 1.00 97.88 99 LEU A O 1
ATOM 763 N N . VAL A 1 100 ? 4.385 9.034 11.756 1.00 96.69 100 VAL A N 1
ATO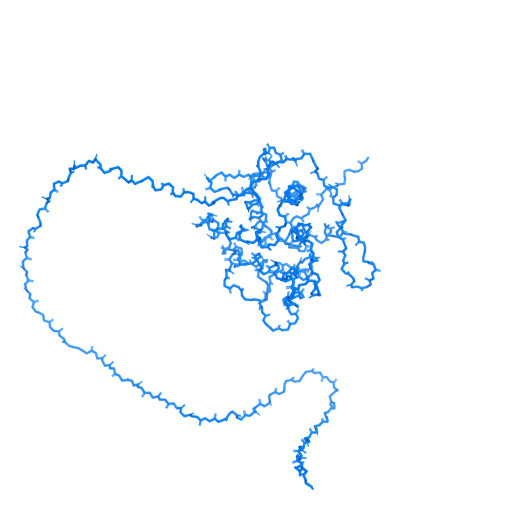M 764 C CA . VAL A 1 100 ? 3.360 8.277 12.492 1.00 96.69 100 VAL A CA 1
ATOM 765 C C . VAL A 1 100 ? 3.493 8.482 14.004 1.00 96.69 100 VAL A C 1
ATOM 767 O O . VAL A 1 100 ? 2.484 8.666 14.680 1.00 96.69 100 VAL A O 1
ATOM 770 N N . GLU A 1 101 ? 4.718 8.488 14.532 1.00 94.94 101 GLU A N 1
ATOM 771 C CA . GLU A 1 101 ? 4.999 8.652 15.963 1.00 94.94 101 GLU A CA 1
ATOM 772 C C . GLU A 1 101 ? 4.762 10.089 16.449 1.00 94.94 101 GLU A C 1
ATOM 774 O O . GLU A 1 101 ? 4.228 10.291 17.538 1.00 94.94 101 GLU A O 1
ATOM 779 N N . SER A 1 102 ? 5.134 11.095 15.649 1.00 95.31 102 SER A N 1
ATOM 780 C CA . SER A 1 102 ? 4.984 12.509 16.020 1.00 95.31 102 SER A CA 1
ATOM 781 C C . SER A 1 102 ? 3.577 13.051 15.779 1.00 95.31 102 SER A C 1
ATOM 783 O O . SER A 1 102 ? 3.117 13.913 16.529 1.00 95.31 102 SER A O 1
ATOM 785 N N . SER A 1 103 ? 2.882 12.578 14.737 1.00 94.69 103 SER A N 1
ATOM 786 C CA . SER A 1 103 ? 1.529 13.028 14.414 1.00 94.69 103 SER A CA 1
ATOM 787 C C . SER A 1 103 ? 0.763 12.017 13.555 1.00 94.69 103 SER A C 1
ATOM 789 O O . SER A 1 103 ? 0.587 12.183 12.344 1.00 94.69 103 SER A O 1
ATOM 791 N N . LEU A 1 104 ? 0.214 10.989 14.206 1.00 96.31 104 LEU A N 1
ATOM 792 C CA . LEU A 1 104 ? -0.713 10.055 13.564 1.00 96.31 104 LEU A CA 1
ATOM 793 C C . LEU A 1 104 ? -1.917 10.753 12.885 1.00 96.31 104 LEU A C 1
ATOM 795 O O . LEU A 1 104 ? -2.226 10.376 11.754 1.00 96.31 104 LEU A O 1
ATOM 799 N N . PRO A 1 105 ? -2.569 11.785 13.470 1.00 96.19 105 PRO A N 1
ATOM 800 C CA . PRO A 1 105 ? -3.648 12.504 12.787 1.00 96.19 105 PRO A CA 1
ATOM 801 C C . PRO A 1 105 ? -3.221 13.120 11.450 1.00 96.19 105 PRO A C 1
ATOM 803 O O . PRO A 1 105 ? -3.951 12.995 10.471 1.00 96.19 105 PRO A O 1
ATOM 806 N N . LEU A 1 106 ? -2.024 13.713 11.371 1.00 96.38 106 LEU A N 1
ATOM 807 C CA . LEU A 1 106 ? -1.495 14.264 10.119 1.00 96.38 106 LEU A CA 1
ATOM 808 C C . LEU A 1 106 ? -1.180 13.157 9.101 1.00 96.38 106 LEU A C 1
ATOM 810 O O . LEU A 1 106 ? -1.429 13.314 7.906 1.00 96.38 106 LEU A O 1
ATOM 814 N N . ALA A 1 107 ? -0.645 12.021 9.557 1.00 98.06 107 ALA A N 1
ATOM 815 C CA . ALA A 1 107 ? -0.397 10.863 8.699 1.00 98.06 107 ALA A CA 1
ATOM 816 C C . ALA A 1 107 ? -1.703 10.316 8.090 1.00 98.06 107 ALA A C 1
ATOM 818 O O . ALA A 1 107 ? -1.762 10.006 6.895 1.00 98.06 107 ALA A O 1
ATOM 819 N N . LEU A 1 108 ? -2.760 10.234 8.903 1.00 98.00 108 LEU A N 1
ATOM 820 C CA . LEU A 1 108 ? -4.098 9.819 8.483 1.00 98.00 108 LEU A CA 1
ATOM 821 C C . LEU A 1 108 ? -4.749 10.848 7.556 1.00 98.00 108 LEU A C 1
ATOM 823 O O . LEU A 1 108 ? -5.324 10.448 6.551 1.00 98.00 108 LEU A O 1
ATOM 827 N N . GLU A 1 109 ? -4.608 12.148 7.824 1.00 97.69 109 GLU A N 1
ATOM 828 C CA . GLU A 1 109 ? -5.085 13.225 6.945 1.00 97.69 109 GLU A CA 1
ATOM 829 C C . GLU A 1 109 ? -4.448 13.132 5.553 1.00 97.69 109 GLU A C 1
ATOM 831 O O . GLU A 1 109 ? -5.147 13.075 4.544 1.00 97.69 109 GLU A O 1
ATOM 836 N N . ARG A 1 110 ? -3.121 12.992 5.475 1.00 98.25 110 ARG A N 1
ATOM 837 C CA . ARG A 1 110 ? -2.429 12.832 4.185 1.00 98.25 110 ARG A CA 1
ATOM 838 C C . ARG A 1 110 ? -2.809 11.537 3.468 1.00 98.25 110 ARG A C 1
ATOM 840 O O . ARG A 1 110 ? -2.846 11.492 2.238 1.00 98.25 110 ARG A O 1
ATOM 847 N N . THR A 1 111 ? -3.080 10.474 4.223 1.00 98.69 111 THR A N 1
ATOM 848 C CA . THR A 1 111 ? -3.568 9.211 3.654 1.00 98.69 111 THR A CA 1
ATOM 849 C C . THR A 1 111 ? -4.991 9.358 3.129 1.00 98.69 111 THR A C 1
ATOM 851 O O . THR A 1 111 ? -5.294 8.858 2.047 1.00 98.69 111 THR A O 1
ATOM 854 N N . ARG A 1 112 ? -5.843 10.104 3.834 1.00 98.06 112 ARG A N 1
ATOM 855 C CA . ARG A 1 112 ? -7.188 10.457 3.386 1.00 98.06 112 ARG A CA 1
ATOM 856 C C . ARG A 1 112 ? -7.143 11.245 2.084 1.00 98.06 112 ARG A C 1
ATOM 858 O O . ARG A 1 112 ? -7.828 10.855 1.145 1.00 98.06 112 ARG A O 1
ATOM 865 N N . ASP A 1 113 ? -6.290 12.261 1.985 1.00 97.94 113 ASP A N 1
ATOM 866 C CA . ASP A 1 113 ? -6.105 13.036 0.750 1.00 97.94 113 ASP A CA 1
ATOM 867 C C . ASP A 1 113 ? -5.656 12.155 -0.424 1.00 97.94 113 ASP A C 1
ATOM 869 O O . ASP A 1 113 ? -6.101 12.324 -1.564 1.00 97.94 113 ASP A O 1
ATOM 873 N N . PHE A 1 114 ? -4.780 11.179 -0.159 1.00 98.38 114 PHE A N 1
ATOM 874 C CA . PHE A 1 114 ? -4.395 10.179 -1.151 1.00 98.38 114 PHE A CA 1
ATOM 875 C C . PHE A 1 114 ? -5.597 9.326 -1.590 1.00 98.38 114 PHE A C 1
ATOM 877 O O . PHE A 1 114 ? -5.825 9.153 -2.790 1.00 98.38 114 PHE A O 1
ATOM 884 N N . ILE A 1 115 ? -6.374 8.805 -0.640 1.00 98.25 115 ILE A N 1
ATOM 885 C CA . ILE A 1 115 ? -7.537 7.955 -0.915 1.00 98.25 115 ILE A CA 1
ATOM 886 C C . ILE A 1 115 ? -8.597 8.727 -1.699 1.00 98.25 115 ILE A C 1
ATOM 888 O O . ILE A 1 115 ? -9.028 8.247 -2.744 1.00 98.25 115 ILE A O 1
ATOM 892 N N . ASP A 1 116 ? -8.952 9.932 -1.255 1.00 96.38 116 ASP A N 1
ATOM 893 C CA . ASP A 1 116 ? -9.967 10.786 -1.883 1.00 96.38 116 ASP A CA 1
ATOM 894 C C . ASP A 1 116 ? -9.592 11.131 -3.334 1.00 96.38 116 ASP A C 1
ATOM 896 O O . ASP A 1 116 ? -10.458 11.321 -4.190 1.00 96.38 116 ASP A O 1
ATOM 900 N N . ARG A 1 117 ? -8.291 11.169 -3.641 1.00 95.62 117 ARG A N 1
ATOM 901 C CA . ARG A 1 117 ? -7.789 11.425 -4.991 1.00 95.62 117 ARG A CA 1
ATOM 902 C C . ARG A 1 117 ? -7.767 10.191 -5.893 1.00 95.62 117 ARG A C 1
ATOM 904 O O . ARG A 1 117 ? -7.997 10.329 -7.094 1.00 95.62 117 ARG A O 1
ATOM 911 N N . PHE A 1 118 ? -7.389 9.026 -5.371 1.00 96.25 118 PHE A N 1
ATOM 912 C CA . PHE A 1 118 ? -7.019 7.878 -6.210 1.00 96.25 118 PHE A CA 1
ATOM 913 C C . PHE A 1 118 ? -7.947 6.672 -6.096 1.00 96.25 118 PHE A C 1
ATOM 915 O O . PHE A 1 118 ? -7.905 5.822 -6.982 1.00 96.25 118 PHE A O 1
ATOM 922 N N . ILE A 1 119 ? -8.761 6.561 -5.049 1.00 97.38 119 ILE A N 1
ATOM 923 C CA . ILE A 1 119 ? -9.511 5.343 -4.733 1.00 97.38 119 ILE A CA 1
ATOM 924 C C . ILE A 1 119 ? -11.015 5.588 -4.883 1.00 97.38 119 ILE A C 1
ATOM 926 O O . ILE A 1 119 ? -11.567 6.543 -4.349 1.00 97.38 119 ILE A O 1
ATOM 930 N N . ASP A 1 120 ? -11.698 4.681 -5.583 1.00 96.94 120 ASP A N 1
ATOM 931 C CA . ASP A 1 120 ? -13.163 4.622 -5.657 1.00 96.94 120 ASP A CA 1
ATOM 932 C C . ASP A 1 120 ? -13.701 3.950 -4.388 1.00 96.94 120 ASP A C 1
ATOM 934 O O . ASP A 1 120 ? -13.973 2.748 -4.352 1.00 96.94 120 ASP A O 1
ATOM 938 N N . VAL A 1 121 ? -13.763 4.721 -3.302 1.00 96.31 121 VAL A N 1
ATOM 939 C CA . VAL A 1 121 ? -14.158 4.213 -1.982 1.00 96.31 121 VAL A CA 1
ATOM 940 C C . VAL A 1 121 ? -15.593 3.695 -1.995 1.00 96.31 121 VAL A C 1
ATOM 942 O O . VAL A 1 121 ? -15.840 2.607 -1.475 1.00 96.31 121 VAL A O 1
ATOM 945 N N . ASP A 1 122 ? -16.510 4.420 -2.634 1.00 95.44 122 ASP A N 1
ATOM 946 C CA . ASP A 1 122 ? -17.938 4.091 -2.635 1.00 95.44 122 ASP A CA 1
ATOM 947 C C . ASP A 1 122 ? -18.208 2.719 -3.258 1.00 95.44 122 ASP A C 1
ATOM 949 O O . ASP A 1 122 ? -18.980 1.926 -2.718 1.00 95.44 122 ASP A O 1
ATOM 953 N N . SER A 1 123 ? -17.541 2.405 -4.374 1.00 96.69 123 SER A N 1
ATOM 954 C CA . SER A 1 123 ? -17.788 1.150 -5.093 1.00 96.69 123 SER A CA 1
ATOM 955 C C . SER A 1 123 ? -16.803 0.041 -4.729 1.00 96.69 123 SER A C 1
ATOM 957 O O . SER A 1 123 ? -17.091 -1.137 -4.957 1.00 96.69 123 SER A O 1
ATOM 959 N N . LYS A 1 124 ? -15.611 0.385 -4.223 1.00 97.31 124 LYS A N 1
ATOM 960 C CA . LYS A 1 124 ? -14.490 -0.562 -4.085 1.00 97.31 124 LYS A CA 1
ATOM 961 C C . LYS A 1 124 ? -13.822 -0.570 -2.715 1.00 97.31 124 LYS A C 1
ATOM 963 O O . LYS A 1 124 ? -12.970 -1.428 -2.492 1.00 97.31 124 LYS A O 1
ATOM 968 N N . GLY A 1 125 ? -14.215 0.305 -1.791 1.00 97.56 125 GLY A N 1
ATOM 969 C CA . GLY A 1 125 ? -13.615 0.414 -0.459 1.00 97.56 125 GLY A CA 1
ATOM 970 C C . GLY A 1 125 ? -13.665 -0.896 0.331 1.00 97.56 125 GLY A C 1
ATOM 971 O O . GLY A 1 125 ? -12.630 -1.355 0.810 1.00 97.56 125 GLY A O 1
ATOM 972 N N . LEU A 1 126 ? -14.833 -1.552 0.385 1.00 98.06 126 LEU A N 1
ATOM 973 C CA . LEU A 1 126 ? -14.987 -2.847 1.066 1.00 98.06 126 LEU A CA 1
ATOM 974 C C . LEU A 1 126 ? -14.068 -3.911 0.464 1.00 98.06 126 LEU A C 1
ATOM 976 O O . LEU A 1 126 ? -13.335 -4.592 1.177 1.00 98.06 126 LEU A O 1
ATOM 980 N N . ARG A 1 127 ? -14.064 -4.012 -0.866 1.00 97.94 127 ARG A N 1
ATOM 981 C CA . ARG A 1 127 ? -13.241 -4.988 -1.577 1.00 97.94 127 ARG A CA 1
ATOM 982 C C . ARG A 1 127 ? -11.752 -4.737 -1.356 1.00 97.94 127 ARG A C 1
ATOM 984 O O . ARG A 1 127 ? -11.004 -5.690 -1.171 1.00 97.94 127 ARG A O 1
ATOM 991 N N . LEU A 1 128 ? -11.319 -3.477 -1.353 1.00 98.50 128 LEU A N 1
ATOM 992 C CA . LEU A 1 128 ? -9.933 -3.125 -1.059 1.00 98.50 128 LEU A CA 1
ATOM 993 C C . LEU A 1 128 ? -9.549 -3.527 0.368 1.00 98.50 128 LEU A C 1
ATOM 995 O O . LEU A 1 128 ? -8.495 -4.132 0.554 1.00 98.50 128 LEU A O 1
ATOM 999 N N . ALA A 1 129 ? -10.407 -3.242 1.352 1.00 98.25 129 ALA A N 1
ATOM 1000 C CA . ALA A 1 129 ? -10.179 -3.662 2.729 1.00 98.25 129 ALA A CA 1
ATOM 1001 C C . ALA A 1 129 ? -10.025 -5.187 2.811 1.00 98.25 129 ALA A C 1
ATOM 1003 O O . ALA A 1 129 ? -9.004 -5.661 3.299 1.00 98.25 129 ALA A O 1
ATOM 1004 N N . GLN A 1 130 ? -10.949 -5.956 2.226 1.00 98.25 130 GLN A N 1
ATOM 1005 C CA . GLN A 1 130 ? -10.874 -7.422 2.179 1.00 98.25 130 GLN A CA 1
ATOM 1006 C C . GLN A 1 130 ? -9.596 -7.933 1.502 1.00 98.25 130 GLN A C 1
ATOM 1008 O O . GLN A 1 130 ? -8.977 -8.886 1.977 1.00 98.25 130 GLN A O 1
ATOM 1013 N N . MET A 1 131 ? -9.163 -7.294 0.412 1.00 98.44 131 MET A N 1
ATOM 1014 C CA . MET A 1 131 ? -7.923 -7.645 -0.282 1.00 98.44 131 MET A CA 1
ATOM 1015 C C . MET A 1 131 ? -6.690 -7.400 0.595 1.00 98.44 131 MET A C 1
ATOM 1017 O O . MET A 1 131 ? -5.821 -8.269 0.683 1.00 98.44 131 MET A O 1
ATOM 1021 N N . LEU A 1 132 ? -6.626 -6.257 1.284 1.00 98.62 132 LEU A N 1
ATOM 1022 C CA . LEU A 1 132 ? -5.552 -5.959 2.234 1.00 98.62 132 LEU A CA 1
ATOM 1023 C C . LEU A 1 132 ? -5.579 -6.931 3.419 1.00 98.62 132 LEU A C 1
ATOM 1025 O O . LEU A 1 132 ? -4.547 -7.519 3.729 1.00 98.62 132 LEU A O 1
ATOM 1029 N N . GLY A 1 13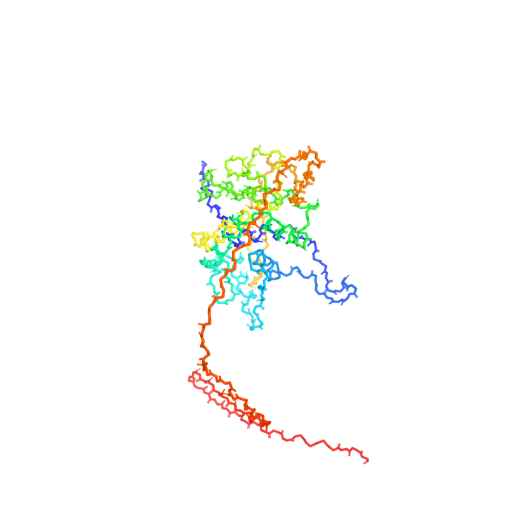3 ? -6.746 -7.176 4.020 1.00 98.00 133 GLY A N 1
ATOM 1030 C CA . GLY A 1 133 ? -6.915 -8.129 5.121 1.00 98.00 133 GLY A CA 1
ATOM 1031 C C . GLY A 1 133 ? -6.516 -9.555 4.737 1.00 98.00 133 GLY A C 1
ATOM 1032 O O . GLY A 1 133 ? -5.772 -10.205 5.468 1.00 98.00 133 GLY A O 1
ATOM 1033 N N . THR A 1 134 ? -6.910 -10.009 3.542 1.00 97.81 134 THR A N 1
ATOM 1034 C CA . THR A 1 134 ? -6.492 -11.306 2.985 1.00 97.81 134 THR A CA 1
ATOM 1035 C C . THR A 1 134 ? -4.969 -11.377 2.869 1.00 97.81 134 THR A C 1
ATOM 1037 O O . THR A 1 134 ? -4.360 -12.333 3.346 1.00 97.81 134 THR A O 1
ATOM 1040 N N . ALA A 1 135 ? -4.330 -10.370 2.266 1.00 98.12 135 ALA A N 1
ATOM 1041 C CA . ALA A 1 135 ? -2.879 -10.362 2.083 1.00 98.12 135 ALA A CA 1
ATOM 1042 C C . ALA A 1 135 ? -2.117 -10.294 3.420 1.00 98.12 135 ALA A C 1
ATOM 1044 O O . ALA A 1 135 ? -1.143 -11.022 3.601 1.00 98.12 135 ALA A O 1
ATOM 1045 N N . ILE A 1 136 ? -2.589 -9.481 4.370 1.00 98.00 136 ILE A N 1
ATOM 1046 C CA . ILE A 1 136 ? -2.031 -9.368 5.726 1.00 98.00 136 ILE A CA 1
ATOM 1047 C C . ILE A 1 136 ? -2.118 -10.708 6.466 1.00 98.00 136 ILE A C 1
ATOM 1049 O O . ILE A 1 136 ? -1.141 -11.155 7.070 1.00 98.00 136 ILE A O 1
ATOM 1053 N N . ASN A 1 137 ? -3.279 -11.368 6.415 1.00 96.38 137 ASN A N 1
ATOM 1054 C CA . ASN A 1 137 ? -3.492 -12.633 7.111 1.00 96.38 137 ASN A CA 1
ATOM 1055 C C . ASN A 1 137 ? -2.581 -13.743 6.555 1.00 96.38 137 ASN A C 1
ATOM 1057 O O . ASN A 1 137 ? -2.005 -14.526 7.312 1.00 96.38 137 ASN A O 1
ATOM 1061 N N . ARG A 1 138 ? -2.405 -13.773 5.228 1.00 96.19 138 ARG A N 1
ATOM 1062 C CA . ARG A 1 138 ? -1.608 -14.791 4.534 1.00 96.19 138 ARG A CA 1
ATOM 1063 C C . ARG A 1 138 ? -0.101 -14.588 4.623 1.00 96.19 138 ARG A C 1
ATOM 1065 O O . ARG A 1 138 ? 0.621 -15.576 4.534 1.00 96.19 138 ARG A O 1
ATOM 1072 N N . ASP A 1 139 ? 0.384 -13.362 4.815 1.00 97.31 139 ASP A N 1
ATOM 1073 C CA . ASP A 1 139 ? 1.821 -13.130 4.966 1.00 97.31 139 ASP A CA 1
ATOM 1074 C C . ASP A 1 139 ? 2.306 -13.587 6.345 1.00 97.31 139 ASP A C 1
ATOM 1076 O O . ASP A 1 139 ? 2.117 -12.909 7.356 1.00 97.31 139 ASP A O 1
ATOM 1080 N N . SER A 1 140 ? 2.951 -14.752 6.395 1.00 94.81 140 SER A N 1
ATOM 1081 C CA . SER A 1 140 ? 3.502 -15.339 7.620 1.00 94.81 140 SER A CA 1
ATOM 1082 C C . SER A 1 140 ? 4.665 -14.549 8.230 1.00 94.81 140 SER A C 1
ATOM 1084 O O . SER A 1 140 ? 4.991 -14.776 9.393 1.00 94.81 140 SER A O 1
ATOM 1086 N N . ALA A 1 141 ? 5.268 -13.606 7.495 1.00 95.12 141 ALA A N 1
ATOM 1087 C CA . ALA A 1 141 ? 6.291 -12.708 8.028 1.00 95.12 141 ALA A CA 1
ATOM 1088 C C . ALA A 1 141 ? 5.701 -11.557 8.861 1.00 95.12 141 ALA A C 1
ATOM 1090 O O . ALA A 1 141 ? 6.440 -10.919 9.609 1.00 95.12 141 ALA A O 1
ATOM 1091 N N . ILE A 1 142 ? 4.393 -11.297 8.753 1.00 97.12 142 ILE A N 1
ATOM 1092 C CA . ILE A 1 142 ? 3.681 -10.365 9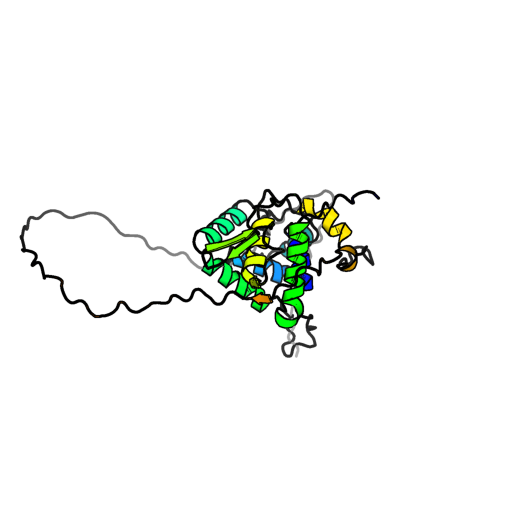.630 1.00 97.12 142 ILE A CA 1
ATOM 1093 C C . ILE A 1 142 ? 3.284 -11.123 10.897 1.00 97.12 142 ILE A C 1
ATOM 1095 O O . ILE A 1 142 ? 2.515 -12.093 10.838 1.00 97.12 142 ILE A O 1
ATOM 1099 N N . ALA A 1 143 ? 3.817 -10.686 12.038 1.00 96.94 143 ALA A N 1
ATOM 1100 C CA . ALA A 1 143 ? 3.521 -11.294 13.330 1.00 96.94 143 ALA A CA 1
ATOM 1101 C C . ALA A 1 143 ? 2.058 -11.053 13.734 1.00 96.94 143 ALA A C 1
ATOM 1103 O O . ALA A 1 143 ? 1.435 -10.072 13.329 1.00 96.94 143 ALA A O 1
ATOM 1104 N N . ALA A 1 144 ? 1.492 -11.961 14.529 1.00 97.31 144 ALA A N 1
ATOM 1105 C CA . ALA A 1 144 ? 0.088 -11.902 14.940 1.00 97.31 144 ALA A CA 1
ATOM 1106 C C . ALA A 1 144 ? -0.256 -10.612 15.715 1.00 97.31 144 ALA A C 1
ATOM 1108 O O . ALA A 1 144 ? -1.341 -10.057 15.554 1.00 97.31 144 ALA A O 1
ATOM 1109 N N . ASP A 1 145 ? 0.678 -10.126 16.527 1.00 97.44 145 ASP A N 1
ATOM 1110 C CA . ASP A 1 145 ? 0.587 -8.918 17.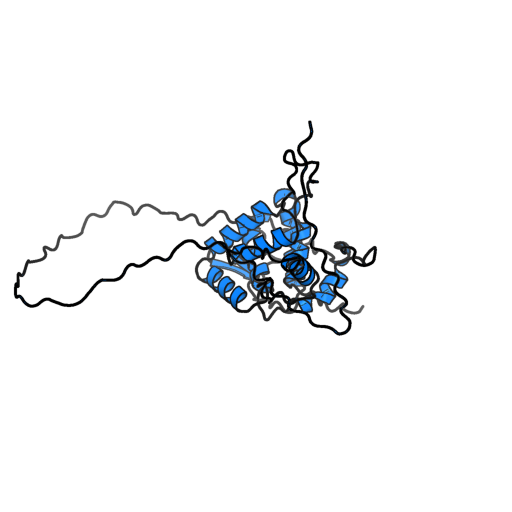349 1.00 97.44 145 ASP A CA 1
ATOM 1111 C C . ASP A 1 145 ? 1.048 -7.644 16.627 1.00 97.44 145 ASP A C 1
ATOM 1113 O O . ASP A 1 145 ? 0.917 -6.547 17.167 1.00 97.44 145 ASP A O 1
ATOM 1117 N N . GLN A 1 146 ? 1.552 -7.755 15.397 1.00 97.88 146 GLN A N 1
ATOM 1118 C CA . GLN A 1 146 ? 2.009 -6.599 14.643 1.00 97.88 146 GLN A CA 1
ATOM 1119 C C . GLN A 1 146 ? 0.831 -5.690 14.281 1.00 97.88 146 GLN A C 1
ATOM 1121 O O . GLN A 1 146 ? -0.171 -6.146 13.723 1.00 97.88 146 GLN A O 1
ATOM 1126 N N . VAL A 1 147 ? 0.978 -4.395 14.571 1.00 97.31 147 VAL A N 1
ATOM 1127 C CA . VAL A 1 147 ? 0.018 -3.353 14.190 1.00 97.31 147 VAL A CA 1
ATOM 1128 C C . VAL A 1 147 ? -0.035 -3.225 12.669 1.00 97.31 147 VAL A C 1
ATOM 1130 O O . VAL A 1 147 ? 0.996 -3.104 12.006 1.00 97.31 147 VAL A O 1
ATOM 1133 N N . VAL A 1 148 ? -1.251 -3.245 12.126 1.00 97.38 148 VAL A N 1
ATOM 1134 C CA . VAL A 1 148 ? -1.532 -3.120 10.686 1.00 97.38 148 VAL A CA 1
ATOM 1135 C C . VAL A 1 148 ? -2.495 -1.980 10.360 1.00 97.38 148 VAL A C 1
ATOM 1137 O O . VAL A 1 148 ? -2.590 -1.588 9.201 1.00 97.38 148 VAL A O 1
ATOM 1140 N N . ALA A 1 149 ? -3.171 -1.419 11.368 1.00 97.19 149 ALA A N 1
ATOM 1141 C CA . ALA A 1 149 ? -3.952 -0.193 11.243 1.00 97.19 149 ALA A CA 1
ATOM 1142 C C . ALA A 1 149 ? -3.853 0.637 12.541 1.00 97.19 149 ALA A C 1
ATOM 1144 O O . ALA A 1 149 ? -4.496 0.277 13.534 1.00 97.19 149 ALA A O 1
ATOM 1145 N N . PRO A 1 150 ? -3.043 1.712 12.576 1.00 95.25 150 PRO A N 1
ATOM 1146 C CA . PRO A 1 150 ? -3.005 2.641 13.706 1.00 95.25 150 PRO A CA 1
ATOM 1147 C C . PRO A 1 150 ? -4.216 3.591 13.663 1.00 95.25 150 PRO A C 1
ATOM 1149 O O . PRO A 1 150 ? -4.444 4.254 12.651 1.00 95.25 150 PRO A O 1
ATOM 1152 N N . LEU A 1 151 ? -5.006 3.647 14.740 1.00 92.94 151 LEU A N 1
ATOM 1153 C CA . LEU A 1 151 ? -6.244 4.432 14.820 1.00 92.94 151 LEU A CA 1
ATOM 1154 C C . LEU A 1 151 ? -6.014 5.772 15.546 1.00 92.94 151 LEU A C 1
ATOM 1156 O O . LEU A 1 151 ? -5.153 5.863 16.423 1.00 92.94 151 LEU A O 1
ATOM 1160 N N . PRO A 1 152 ? -6.769 6.830 15.195 1.00 82.19 152 PRO A N 1
ATOM 1161 C CA . PRO A 1 152 ? -6.540 8.184 15.711 1.00 82.19 152 PRO A CA 1
ATOM 1162 C C . PRO A 1 152 ? -6.787 8.343 17.219 1.00 82.19 152 PRO A C 1
ATOM 1164 O O . PRO A 1 152 ? -6.246 9.263 17.825 1.00 82.19 152 PRO A O 1
ATOM 1167 N N . ASP A 1 153 ? -7.573 7.458 17.829 1.00 83.00 153 ASP A N 1
ATOM 1168 C CA . ASP A 1 153 ? -7.876 7.424 19.266 1.00 83.00 153 ASP A CA 1
ATOM 1169 C C . ASP A 1 153 ? -6.756 6.781 20.112 1.00 83.00 153 ASP A C 1
ATOM 1171 O O . ASP A 1 153 ? -6.900 6.607 21.322 1.00 83.00 153 ASP A O 1
ATOM 1175 N N . GLY A 1 154 ? -5.634 6.418 19.482 1.00 79.00 154 GLY A N 1
ATOM 1176 C CA . GLY A 1 154 ? -4.527 5.700 20.110 1.00 79.00 154 GLY A CA 1
ATOM 1177 C C . GLY A 1 154 ? -4.738 4.185 20.175 1.00 79.00 154 GLY A C 1
ATOM 1178 O O . GLY A 1 154 ? -3.820 3.465 20.576 1.00 79.00 154 GLY A O 1
ATOM 1179 N N . ALA A 1 155 ? -5.902 3.676 19.756 1.00 89.00 155 ALA A N 1
ATOM 1180 C CA . ALA A 1 155 ? -6.096 2.252 19.547 1.00 89.00 155 ALA A CA 1
ATOM 1181 C C . ALA A 1 155 ? -5.372 1.784 18.273 1.00 89.00 155 ALA A C 1
ATOM 1183 O O . ALA A 1 155 ? -4.868 2.557 17.455 1.00 89.00 155 ALA A O 1
ATOM 1184 N N . SER A 1 156 ? -5.292 0.470 18.088 1.00 92.44 156 SER A N 1
ATOM 1185 C CA . SER A 1 156 ? -4.741 -0.112 16.868 1.00 92.44 156 SER A CA 1
ATOM 1186 C C . SER A 1 156 ? -5.341 -1.480 16.593 1.00 92.44 156 SER A C 1
ATOM 1188 O O . SER A 1 156 ? -5.750 -2.197 17.509 1.00 92.44 156 SER A O 1
ATOM 1190 N N . GLN A 1 157 ? -5.392 -1.847 15.315 1.00 96.00 157 GLN A N 1
ATOM 1191 C CA . GLN A 1 157 ? -5.709 -3.209 14.902 1.00 96.00 157 GLN A CA 1
ATOM 1192 C C . GLN A 1 157 ? -4.411 -3.937 14.561 1.00 96.00 157 GLN A C 1
ATOM 1194 O O . GLN A 1 157 ? -3.545 -3.406 13.854 1.00 96.00 157 GLN A O 1
ATOM 1199 N N . THR A 1 158 ? -4.278 -5.157 15.071 1.00 97.81 158 THR A N 1
ATOM 1200 C CA . THR A 1 158 ? -3.169 -6.057 14.762 1.00 97.81 158 THR A CA 1
ATOM 1201 C C . THR A 1 158 ? -3.605 -7.064 13.712 1.00 97.81 158 THR A C 1
ATOM 1203 O O . THR A 1 158 ? -4.799 -7.220 13.444 1.00 97.81 158 THR A O 1
ATOM 1206 N N . LYS A 1 159 ? -2.653 -7.799 13.133 1.00 97.69 159 LYS A N 1
ATOM 1207 C CA . LYS A 1 159 ? -2.975 -8.906 12.224 1.00 97.69 159 LYS A CA 1
ATOM 1208 C C . LYS A 1 159 ? -3.996 -9.882 12.825 1.00 97.69 159 LYS A C 1
ATOM 1210 O O . LYS A 1 159 ? -4.888 -10.329 12.114 1.00 97.69 159 LYS A O 1
ATOM 1215 N N . ALA A 1 160 ? -3.870 -10.218 14.110 1.00 97.38 160 ALA A N 1
ATOM 1216 C CA . ALA A 1 160 ? -4.760 -11.170 14.772 1.00 97.38 160 ALA A CA 1
ATOM 1217 C C . ALA A 1 160 ? -6.168 -10.616 15.034 1.00 97.38 160 ALA A C 1
ATOM 1219 O O . ALA A 1 160 ? -7.133 -11.381 15.025 1.00 97.38 160 ALA A O 1
ATOM 1220 N N . THR A 1 161 ? -6.302 -9.311 15.289 1.00 96.12 161 THR A N 1
ATOM 1221 C CA . THR A 1 161 ? -7.604 -8.710 15.608 1.00 96.12 161 THR A CA 1
ATOM 1222 C C . THR A 1 161 ? -8.360 -8.244 14.370 1.00 96.12 161 THR A C 1
ATOM 1224 O O . THR A 1 161 ? -9.586 -8.320 14.374 1.00 96.12 161 THR A O 1
ATOM 1227 N N . LEU A 1 162 ? -7.653 -7.852 13.302 1.00 95.88 162 LEU A N 1
ATOM 1228 C CA . LEU A 1 162 ? -8.221 -7.315 12.061 1.00 95.88 162 LEU A CA 1
ATOM 1229 C C . LEU A 1 162 ? -9.392 -8.147 11.489 1.00 95.88 162 LEU A C 1
ATOM 1231 O O . LEU A 1 162 ? -10.426 -7.549 11.214 1.00 95.88 162 LEU A O 1
ATOM 1235 N N . PRO A 1 163 ? -9.325 -9.491 11.358 1.00 92.38 163 PRO A N 1
ATOM 1236 C CA . PRO A 1 163 ? -10.417 -10.270 10.757 1.00 92.38 163 PRO A CA 1
ATOM 1237 C C . PRO A 1 163 ? -11.713 -10.304 11.581 1.00 92.38 163 PRO A C 1
ATOM 1239 O O . PRO A 1 163 ? -12.737 -10.766 11.087 1.00 92.38 163 PRO A O 1
ATOM 1242 N N . ASN A 1 164 ? -11.667 -9.864 12.842 1.00 91.50 164 ASN A N 1
ATOM 1243 C CA . ASN A 1 164 ? -12.787 -9.918 13.783 1.00 91.50 164 ASN A CA 1
ATOM 1244 C C . ASN A 1 164 ? -13.384 -8.532 14.071 1.00 91.50 164 ASN A C 1
ATOM 1246 O O . ASN A 1 164 ? -14.164 -8.390 15.011 1.00 91.50 164 ASN A O 1
ATOM 1250 N N . THR A 1 165 ? -12.987 -7.498 13.326 1.00 94.44 165 THR A N 1
ATOM 1251 C CA . THR A 1 165 ? -13.515 -6.146 13.521 1.00 94.44 165 THR A CA 1
ATOM 1252 C C . THR A 1 165 ? -14.773 -5.917 12.692 1.00 94.44 165 THR A C 1
ATOM 1254 O O . THR A 1 165 ? -14.820 -6.242 11.504 1.00 94.44 165 THR A O 1
ATOM 1257 N N . ASP A 1 166 ? -15.786 -5.318 13.325 1.00 95.56 166 ASP A N 1
ATOM 1258 C CA . ASP A 1 166 ? -17.033 -4.918 12.660 1.00 95.56 166 ASP A CA 1
ATOM 1259 C C . ASP A 1 166 ? -16.856 -3.645 11.821 1.00 95.56 166 ASP A C 1
ATOM 1261 O O . ASP A 1 166 ? -17.585 -3.427 10.854 1.00 95.56 166 ASP A O 1
ATOM 1265 N N . GLU A 1 167 ? -15.881 -2.802 12.175 1.00 95.25 167 GLU A N 1
ATOM 1266 C CA . GLU A 1 167 ? -15.548 -1.571 11.461 1.00 95.25 167 GLU A CA 1
ATOM 1267 C C . GLU A 1 167 ? -14.059 -1.523 11.097 1.00 95.25 167 GLU A C 1
ATOM 1269 O O . GLU A 1 167 ? -13.176 -1.828 11.908 1.00 95.25 167 GLU A O 1
ATOM 1274 N N . ALA A 1 168 ? -13.781 -1.091 9.868 1.00 95.88 168 ALA A N 1
ATOM 1275 C CA . ALA A 1 168 ? -12.431 -0.905 9.355 1.00 95.88 168 ALA A CA 1
ATOM 1276 C C . ALA A 1 168 ? -12.270 0.519 8.815 1.00 95.88 168 ALA A C 1
ATOM 1278 O O . ALA A 1 168 ? -12.870 0.883 7.801 1.00 95.88 168 ALA A O 1
ATOM 1279 N N . CYS A 1 169 ? -11.421 1.307 9.479 1.00 97.25 169 CYS A N 1
ATOM 1280 C CA . CYS A 1 169 ? -11.002 2.609 8.974 1.00 97.25 169 CYS A CA 1
ATOM 1281 C C . CYS A 1 169 ? -10.051 2.401 7.790 1.00 97.25 169 CYS A C 1
ATOM 1283 O O . CYS A 1 169 ? -8.929 1.912 7.963 1.00 97.25 169 CYS A O 1
ATOM 1285 N N . LEU A 1 170 ? -10.501 2.751 6.581 1.00 98.00 170 LEU A N 1
ATOM 1286 C CA . LEU A 1 170 ? -9.736 2.502 5.357 1.00 98.00 170 LEU A CA 1
ATOM 1287 C C . LEU A 1 170 ? -8.423 3.295 5.337 1.00 98.00 170 LEU A C 1
ATOM 1289 O O . LEU A 1 170 ? -7.400 2.767 4.905 1.00 98.00 170 LEU A O 1
ATOM 1293 N N . ASP A 1 171 ? -8.437 4.531 5.843 1.00 98.19 171 ASP A N 1
ATOM 1294 C CA . ASP A 1 171 ? -7.261 5.403 5.922 1.00 98.19 171 ASP A CA 1
ATOM 1295 C C . ASP A 1 171 ? -6.183 4.790 6.825 1.00 98.19 171 ASP A C 1
ATOM 1297 O O . ASP A 1 171 ? -5.029 4.671 6.417 1.00 98.19 171 ASP A O 1
ATOM 1301 N N . ALA A 1 172 ? -6.570 4.298 8.005 1.00 98.19 172 ALA A N 1
ATOM 1302 C CA . ALA A 1 172 ? -5.658 3.629 8.931 1.00 98.19 172 ALA A CA 1
ATOM 1303 C C . ALA A 1 172 ? -5.098 2.319 8.362 1.00 98.19 172 ALA A C 1
ATOM 1305 O O . ALA A 1 172 ? -3.904 2.048 8.492 1.00 98.19 172 ALA A O 1
ATOM 1306 N N . LEU A 1 173 ? -5.938 1.514 7.702 1.00 98.50 173 LEU A N 1
ATOM 1307 C CA . LEU A 1 173 ? -5.518 0.244 7.108 1.00 98.50 173 LEU A CA 1
ATOM 1308 C C . LEU A 1 173 ? -4.519 0.450 5.959 1.00 98.50 173 LEU A C 1
ATOM 1310 O O . LEU A 1 173 ? -3.523 -0.268 5.868 1.00 98.50 173 LEU A O 1
ATOM 1314 N N . ILE A 1 174 ? -4.755 1.441 5.093 1.00 98.75 174 ILE A N 1
ATOM 1315 C CA . ILE A 1 174 ? -3.830 1.784 4.004 1.00 98.75 174 ILE A CA 1
ATOM 1316 C C . ILE A 1 174 ? -2.532 2.374 4.564 1.00 98.75 174 ILE A C 1
ATOM 1318 O O . ILE A 1 174 ? -1.460 1.976 4.108 1.00 98.75 174 ILE A O 1
ATOM 1322 N N . LEU A 1 175 ? -2.606 3.263 5.561 1.00 98.75 175 LEU A N 1
ATOM 1323 C CA . LEU A 1 175 ? -1.436 3.852 6.218 1.00 98.75 175 LEU A CA 1
ATOM 1324 C C . LEU A 1 175 ? -0.544 2.774 6.849 1.00 98.75 175 LEU A C 1
ATOM 1326 O O . LEU A 1 175 ? 0.653 2.730 6.568 1.00 98.75 175 LEU A O 1
ATOM 1330 N N . GLY A 1 176 ? -1.124 1.882 7.658 1.00 98.38 176 GLY A N 1
ATOM 1331 C CA . GLY A 1 176 ? -0.384 0.823 8.344 1.00 98.38 176 GLY A CA 1
ATOM 1332 C C . GLY A 1 176 ? 0.209 -0.208 7.381 1.00 98.38 176 GLY A C 1
ATOM 1333 O O . GLY A 1 176 ? 1.381 -0.573 7.507 1.00 98.38 176 GLY A O 1
ATOM 1334 N N . ALA A 1 177 ? -0.542 -0.619 6.352 1.00 98.62 177 ALA A N 1
ATOM 1335 C CA . ALA A 1 177 ? -0.005 -1.472 5.294 1.00 98.62 177 ALA A CA 1
ATOM 1336 C C . ALA A 1 177 ? 1.141 -0.782 4.535 1.00 98.62 177 ALA A C 1
ATOM 1338 O O . ALA A 1 177 ? 2.172 -1.408 4.284 1.00 98.62 177 ALA A O 1
ATOM 1339 N N . TRP A 1 178 ? 1.004 0.509 4.211 1.00 98.75 178 TRP A N 1
ATOM 1340 C CA . TRP A 1 178 ? 2.041 1.275 3.521 1.00 98.75 178 TRP A CA 1
ATOM 1341 C C . TRP A 1 178 ? 3.315 1.423 4.361 1.00 98.75 178 TRP A C 1
ATOM 1343 O O . TRP A 1 178 ? 4.419 1.228 3.844 1.00 98.75 178 TRP A O 1
ATOM 1353 N N . GLN A 1 179 ? 3.172 1.689 5.661 1.00 98.19 179 GLN A N 1
ATOM 1354 C CA . GLN A 1 179 ? 4.284 1.745 6.609 1.00 98.19 179 GLN A CA 1
ATOM 1355 C C . GLN A 1 179 ? 5.012 0.401 6.683 1.00 98.19 179 GLN A C 1
ATOM 1357 O O . GLN A 1 179 ? 6.237 0.353 6.564 1.00 98.19 179 GLN A O 1
ATOM 1362 N N . HIS A 1 180 ? 4.263 -0.700 6.806 1.00 98.12 180 HIS A N 1
ATOM 1363 C CA . HIS A 1 180 ? 4.836 -2.042 6.839 1.00 98.12 180 HIS A CA 1
ATOM 1364 C C . HIS A 1 180 ? 5.679 -2.333 5.593 1.00 98.12 180 HIS A C 1
ATOM 1366 O O . HIS A 1 180 ? 6.843 -2.716 5.708 1.00 98.12 180 HIS A O 1
ATOM 1372 N N . VAL A 1 181 ? 5.113 -2.131 4.400 1.00 98.50 181 VAL A N 1
ATOM 1373 C CA . VAL A 1 181 ? 5.784 -2.509 3.148 1.00 98.50 181 VAL A CA 1
ATOM 1374 C C . VAL A 1 181 ? 6.923 -1.576 2.738 1.00 98.50 181 VAL A C 1
ATOM 1376 O O . VAL A 1 181 ? 7.711 -1.942 1.866 1.00 98.50 181 VAL A O 1
ATOM 1379 N N . SER A 1 182 ? 7.004 -0.393 3.350 1.00 98.12 182 SER A N 1
ATOM 1380 C CA . SER A 1 182 ? 8.106 0.560 3.176 1.00 98.12 182 SER A CA 1
ATOM 1381 C C . SER A 1 182 ? 9.270 0.294 4.140 1.00 98.12 182 SER A C 1
ATOM 1383 O O . SER A 1 182 ? 10.322 0.918 4.033 1.00 98.12 182 SER A O 1
ATOM 1385 N N . ASN A 1 183 ? 9.125 -0.645 5.084 1.00 97.38 183 ASN A N 1
ATOM 1386 C CA . ASN A 1 183 ? 10.219 -1.046 5.961 1.00 97.38 183 ASN A CA 1
ATOM 1387 C C . ASN A 1 183 ? 11.323 -1.760 5.142 1.00 97.38 183 ASN A C 1
ATOM 1389 O O . ASN A 1 183 ? 11.026 -2.750 4.472 1.00 97.38 183 ASN A O 1
ATOM 1393 N N . PRO A 1 184 ? 12.608 -1.362 5.234 1.00 96.19 184 PRO A N 1
ATOM 1394 C CA . PRO A 1 184 ? 13.697 -1.961 4.456 1.00 96.19 184 PRO A CA 1
ATOM 1395 C C . PRO A 1 184 ? 13.915 -3.459 4.722 1.00 96.19 184 PRO A C 1
ATOM 1397 O O . PRO A 1 184 ? 14.501 -4.161 3.894 1.00 96.19 184 PRO A O 1
ATOM 1400 N N . MET A 1 185 ? 13.448 -3.969 5.868 1.00 96.31 185 MET A N 1
ATOM 1401 C CA . MET A 1 185 ? 13.458 -5.403 6.177 1.00 96.31 185 MET A CA 1
ATOM 1402 C C . MET A 1 185 ? 12.425 -6.185 5.349 1.00 96.31 185 MET A C 1
ATOM 1404 O O . MET A 1 185 ? 12.609 -7.376 5.084 1.00 96.31 185 MET A O 1
ATOM 1408 N N . VAL A 1 186 ? 11.372 -5.520 4.871 1.00 97.25 186 VAL A N 1
ATOM 1409 C CA . VAL A 1 186 ? 10.356 -6.075 3.972 1.00 97.25 186 VAL A CA 1
ATOM 1410 C C . VAL A 1 186 ? 10.818 -5.885 2.528 1.00 97.25 186 VAL A C 1
ATOM 1412 O O . VAL A 1 186 ? 10.392 -5.000 1.791 1.00 97.25 186 VAL A O 1
ATOM 1415 N N . ARG A 1 187 ? 11.749 -6.741 2.095 1.00 97.69 187 ARG A N 1
ATOM 1416 C CA . ARG A 1 187 ? 12.320 -6.658 0.742 1.00 97.69 187 ARG A CA 1
ATOM 1417 C C . ARG A 1 187 ? 11.245 -6.831 -0.325 1.00 97.69 187 ARG A C 1
ATOM 1419 O O . ARG A 1 187 ? 10.678 -7.917 -0.450 1.00 97.69 187 ARG A O 1
ATOM 1426 N N . ASN A 1 188 ? 11.051 -5.831 -1.183 1.00 98.50 188 ASN A N 1
ATOM 1427 C CA . ASN A 1 188 ? 10.044 -5.912 -2.240 1.00 98.50 188 ASN A CA 1
ATOM 1428 C C . ASN A 1 188 ? 10.254 -7.078 -3.213 1.00 98.50 188 ASN A C 1
ATOM 1430 O O . ASN A 1 188 ? 9.293 -7.690 -3.670 1.00 98.50 188 ASN A O 1
ATOM 1434 N N . THR A 1 189 ? 11.507 -7.454 -3.477 1.00 98.06 189 THR A N 1
ATOM 1435 C CA . THR A 1 189 ? 11.809 -8.612 -4.331 1.00 98.06 189 THR A CA 1
ATOM 1436 C C . THR A 1 189 ? 11.307 -9.941 -3.759 1.00 98.06 189 THR A C 1
ATOM 1438 O O . THR A 1 189 ? 11.160 -10.899 -4.511 1.00 98.06 189 THR A O 1
ATOM 1441 N N . SER A 1 190 ? 11.015 -10.021 -2.454 1.00 97.44 190 SER A N 1
ATOM 1442 C CA . SER A 1 190 ? 10.396 -11.214 -1.853 1.00 97.44 190 SER A CA 1
ATOM 1443 C C . SER A 1 190 ? 8.933 -11.410 -2.275 1.00 97.44 190 SER A C 1
ATOM 1445 O O . SER A 1 190 ? 8.418 -12.518 -2.185 1.00 97.44 190 SER A O 1
ATOM 1447 N N . GLY A 1 191 ? 8.289 -10.370 -2.816 1.00 97.94 191 GLY A N 1
ATOM 1448 C CA . GLY A 1 191 ? 6.942 -10.427 -3.381 1.00 97.94 191 GLY A CA 1
ATOM 1449 C C . GLY A 1 191 ? 6.870 -11.009 -4.792 1.00 97.94 191 GLY A C 1
ATOM 1450 O O . GLY A 1 191 ? 5.776 -11.107 -5.341 1.00 97.94 191 GLY A O 1
ATOM 1451 N N . ARG A 1 192 ? 7.998 -11.393 -5.411 1.00 96.94 192 ARG A N 1
ATOM 1452 C CA . ARG A 1 192 ? 8.030 -11.814 -6.821 1.00 96.94 192 ARG A CA 1
ATOM 1453 C C . ARG A 1 192 ? 7.154 -13.033 -7.102 1.00 96.94 192 ARG A C 1
ATOM 1455 O O . ARG A 1 192 ? 6.332 -12.976 -8.014 1.00 96.94 192 ARG A O 1
ATOM 1462 N N . ASP A 1 193 ? 7.279 -14.080 -6.295 1.00 96.44 193 ASP A N 1
ATOM 1463 C CA . ASP A 1 193 ? 6.496 -15.309 -6.466 1.00 96.44 193 ASP A CA 1
ATOM 1464 C C . ASP A 1 193 ? 5.005 -15.070 -6.189 1.00 96.44 193 ASP A C 1
ATOM 1466 O O . ASP A 1 193 ? 4.137 -15.630 -6.857 1.00 96.44 193 ASP A O 1
ATOM 1470 N N . THR A 1 194 ? 4.691 -14.198 -5.228 1.00 97.44 194 THR A N 1
ATOM 1471 C CA . THR A 1 194 ? 3.323 -13.751 -4.925 1.00 97.44 194 THR A CA 1
ATOM 1472 C C . THR A 1 194 ? 2.723 -12.997 -6.107 1.00 97.44 194 THR A C 1
ATOM 1474 O O . THR A 1 194 ? 1.648 -13.347 -6.588 1.00 97.44 194 THR A O 1
ATOM 1477 N N . PHE A 1 195 ? 3.454 -12.022 -6.653 1.00 97.00 195 PHE A N 1
ATOM 1478 C CA . PHE A 1 195 ? 3.064 -11.305 -7.862 1.00 97.00 195 PHE A CA 1
ATOM 1479 C C . PHE A 1 195 ? 2.842 -12.270 -9.031 1.00 97.00 195 PHE A C 1
ATOM 1481 O O . PHE A 1 195 ? 1.859 -12.136 -9.757 1.00 97.00 195 PHE A O 1
ATOM 1488 N N . ASP A 1 196 ? 3.729 -13.252 -9.213 1.00 95.50 196 ASP A N 1
ATOM 1489 C CA . ASP A 1 196 ? 3.616 -14.229 -10.290 1.00 95.50 196 ASP A CA 1
ATOM 1490 C C . ASP A 1 196 ? 2.373 -15.115 -10.156 1.00 95.50 196 ASP A C 1
ATOM 1492 O O . ASP A 1 196 ? 1.743 -15.375 -11.182 1.00 95.50 196 ASP A O 1
ATOM 1496 N N . ARG A 1 197 ? 1.979 -15.488 -8.930 1.00 95.75 197 ARG A N 1
ATOM 1497 C CA . ARG A 1 197 ? 0.746 -16.238 -8.641 1.00 95.75 197 ARG A CA 1
ATOM 1498 C C . ARG A 1 197 ? -0.526 -15.407 -8.799 1.00 95.75 197 ARG A C 1
ATOM 1500 O O . ARG A 1 197 ? -1.514 -15.928 -9.295 1.00 95.75 197 ARG A O 1
ATOM 1507 N N . TRP A 1 198 ? -0.514 -14.130 -8.424 1.00 96.75 198 TRP A N 1
ATOM 1508 C CA . TRP A 1 198 ? -1.698 -13.259 -8.493 1.00 96.75 198 TRP A CA 1
ATOM 1509 C C . TRP A 1 198 ? -1.995 -12.698 -9.890 1.00 96.75 198 TRP A C 1
ATOM 1511 O O . TRP A 1 198 ? -2.909 -11.892 -10.045 1.00 96.75 198 TRP A O 1
ATOM 1521 N N . HIS A 1 199 ? -1.214 -13.048 -10.913 1.00 96.06 199 HIS A N 1
ATOM 1522 C CA . HIS A 1 199 ? -1.370 -12.473 -12.246 1.00 96.06 199 HIS A CA 1
ATOM 1523 C C . HIS A 1 199 ? -1.407 -13.535 -13.336 1.00 96.06 199 HIS A C 1
ATOM 1525 O O . HIS A 1 199 ? -0.602 -14.467 -13.361 1.00 96.06 199 HIS A O 1
ATOM 1531 N N . LEU A 1 200 ? -2.234 -13.291 -14.349 1.00 93.19 200 LEU A N 1
ATOM 1532 C CA . LEU A 1 200 ? -2.235 -14.099 -15.562 1.00 93.19 200 LEU A CA 1
ATOM 1533 C C . LEU A 1 200 ? -0.875 -14.025 -16.281 1.00 93.19 200 LEU A C 1
ATOM 1535 O O . LEU A 1 200 ? -0.172 -13.005 -16.186 1.00 93.19 200 LEU A O 1
ATOM 1539 N N . PRO A 1 201 ? -0.487 -15.070 -17.033 1.00 86.56 201 PRO A N 1
ATOM 1540 C CA . PRO A 1 201 ? 0.644 -14.994 -17.947 1.00 86.56 201 PRO A CA 1
ATOM 1541 C C . PRO A 1 201 ? 0.510 -13.793 -18.902 1.00 86.56 201 PRO A C 1
ATOM 1543 O O . PRO A 1 201 ? -0.608 -13.399 -19.248 1.00 86.56 201 PRO A O 1
ATOM 1546 N N . PRO A 1 202 ? 1.627 -13.183 -19.329 1.00 84.19 202 PRO A N 1
ATOM 1547 C CA . PRO A 1 202 ? 1.579 -12.093 -20.295 1.00 84.19 202 PRO A CA 1
ATOM 1548 C C . PRO A 1 202 ? 0.947 -12.574 -21.609 1.00 84.19 202 PRO A C 1
ATOM 1550 O O . PRO A 1 202 ? 1.292 -13.640 -22.114 1.00 84.19 202 PRO A O 1
ATOM 1553 N N . SER A 1 203 ? 0.041 -11.776 -22.175 1.00 82.00 203 SER A N 1
ATOM 1554 C CA . SER A 1 203 ? -0.610 -12.084 -23.455 1.00 82.00 203 SER A CA 1
ATOM 1555 C C . SER A 1 203 ? 0.307 -11.850 -24.660 1.00 82.00 203 SER A C 1
ATOM 1557 O O . SER A 1 203 ? 0.068 -12.406 -25.729 1.00 82.00 203 SER A O 1
ATOM 1559 N N . ALA A 1 204 ? 1.365 -11.049 -24.492 1.00 82.69 204 ALA A N 1
ATOM 1560 C CA . ALA A 1 204 ? 2.425 -10.820 -25.472 1.00 82.69 204 ALA A CA 1
ATOM 1561 C C . ALA A 1 204 ? 3.751 -10.458 -24.767 1.00 82.69 204 ALA A C 1
ATOM 1563 O O . ALA A 1 204 ? 3.735 -10.042 -23.602 1.00 82.69 204 ALA A O 1
ATOM 1564 N N . PRO A 1 205 ? 4.915 -10.554 -25.441 1.00 77.75 205 PRO A N 1
ATOM 1565 C CA . PRO A 1 205 ? 6.170 -10.053 -24.889 1.00 77.75 205 PRO A CA 1
ATOM 1566 C C . PRO A 1 205 ? 6.025 -8.599 -24.413 1.00 77.75 205 PRO A C 1
ATOM 1568 O O . PRO A 1 205 ? 5.554 -7.740 -25.154 1.00 77.75 205 PRO A O 1
ATOM 1571 N N . ASN A 1 206 ? 6.429 -8.329 -23.169 1.00 71.50 206 ASN A N 1
ATOM 1572 C CA . ASN A 1 206 ? 6.353 -7.014 -22.513 1.00 71.50 206 ASN A CA 1
ATOM 1573 C C . ASN A 1 206 ? 4.936 -6.454 -22.257 1.00 71.50 206 ASN A C 1
ATOM 1575 O O . ASN A 1 206 ? 4.814 -5.293 -21.865 1.00 71.50 206 ASN A O 1
ATOM 1579 N N . SER A 1 207 ? 3.865 -7.241 -22.423 1.00 79.31 207 SER A N 1
ATOM 1580 C CA . SER A 1 207 ? 2.513 -6.801 -22.049 1.00 79.31 207 SER A CA 1
ATOM 1581 C C . SER A 1 207 ? 2.355 -6.688 -20.530 1.00 79.31 207 SER A C 1
ATOM 1583 O O . SER A 1 207 ? 2.868 -7.533 -19.789 1.00 79.31 207 SER A O 1
ATOM 1585 N N . ILE A 1 208 ? 1.582 -5.700 -20.068 1.00 82.12 208 ILE A N 1
ATOM 1586 C CA . ILE A 1 208 ? 1.163 -5.607 -18.664 1.00 82.12 208 ILE A CA 1
ATOM 1587 C C . ILE A 1 208 ? 0.378 -6.871 -18.307 1.00 82.12 208 ILE A C 1
ATOM 1589 O O . ILE A 1 208 ? -0.581 -7.229 -18.989 1.00 82.12 208 ILE A O 1
ATOM 1593 N N . ARG A 1 209 ? 0.785 -7.546 -17.230 1.00 89.88 209 ARG A N 1
ATOM 1594 C CA . ARG A 1 209 ? 0.060 -8.708 -16.715 1.00 89.88 209 ARG A CA 1
ATOM 1595 C C . ARG A 1 209 ? -1.182 -8.248 -15.965 1.00 89.88 209 ARG A C 1
ATOM 1597 O O . ARG A 1 209 ? -1.104 -7.334 -15.144 1.00 89.88 209 ARG A O 1
ATOM 1604 N N . LYS A 1 210 ? -2.310 -8.887 -16.257 1.00 91.62 210 LYS A N 1
ATOM 1605 C CA . LYS A 1 210 ? -3.594 -8.612 -15.612 1.00 91.62 210 LYS A CA 1
ATOM 1606 C C . LYS A 1 210 ? -3.652 -9.315 -14.254 1.00 91.62 210 LYS A C 1
ATOM 1608 O O . LYS A 1 210 ? -3.247 -10.475 -14.168 1.00 91.62 210 LYS A O 1
ATOM 1613 N N . PHE A 1 211 ? -4.145 -8.614 -13.234 1.00 95.56 211 PHE A N 1
ATOM 1614 C CA . PHE A 1 211 ? -4.440 -9.207 -11.933 1.00 95.56 211 PHE A CA 1
ATOM 1615 C C . PHE A 1 211 ? -5.515 -10.287 -12.087 1.00 95.56 211 PHE A C 1
ATOM 1617 O O . PHE A 1 211 ? -6.503 -10.104 -12.805 1.00 95.56 211 PHE A O 1
ATOM 1624 N N . ASP A 1 212 ? -5.291 -11.428 -11.453 1.00 96.12 212 ASP A N 1
ATOM 1625 C CA . ASP A 1 212 ? -6.194 -12.565 -11.461 1.00 96.12 212 ASP A CA 1
ATOM 1626 C C . ASP A 1 212 ? -6.841 -12.700 -10.083 1.00 96.12 212 ASP A C 1
ATOM 1628 O O . ASP A 1 212 ? -6.269 -13.263 -9.152 1.00 96.12 212 ASP A O 1
ATOM 1632 N N . MET A 1 213 ? -8.062 -12.178 -9.964 1.00 94.62 213 MET A N 1
ATOM 1633 C CA . MET A 1 213 ? -8.840 -12.254 -8.730 1.00 94.62 213 MET A CA 1
ATOM 1634 C C . MET A 1 213 ? -9.129 -13.701 -8.303 1.00 94.62 213 MET A C 1
ATOM 1636 O O . MET A 1 213 ? -9.224 -13.979 -7.110 1.00 94.62 213 MET A O 1
ATOM 1640 N N . GLN A 1 214 ? -9.259 -14.628 -9.258 1.00 94.69 214 GLN A N 1
ATOM 1641 C CA . GLN A 1 214 ? -9.493 -16.033 -8.943 1.00 94.69 214 GLN A CA 1
ATOM 1642 C C . GLN A 1 214 ? -8.235 -16.657 -8.337 1.00 94.69 214 GLN A C 1
ATOM 1644 O O . GLN A 1 214 ? -8.329 -17.369 -7.340 1.00 94.69 214 GLN A O 1
ATOM 1649 N N . ALA A 1 215 ? -7.059 -16.354 -8.892 1.00 94.44 215 ALA A N 1
ATOM 1650 C CA . ALA A 1 215 ? -5.790 -16.806 -8.327 1.00 94.44 215 ALA A CA 1
ATOM 1651 C C . ALA A 1 215 ? -5.463 -16.124 -6.989 1.00 94.44 215 ALA A C 1
ATOM 1653 O O . ALA A 1 215 ? -4.886 -16.760 -6.107 1.00 94.44 215 ALA A O 1
ATOM 1654 N N . PHE A 1 216 ? -5.856 -14.856 -6.813 1.00 96.31 216 PHE A N 1
ATOM 1655 C CA . PHE A 1 216 ? -5.790 -14.177 -5.518 1.00 96.31 216 PHE A CA 1
ATOM 1656 C C . PHE A 1 216 ? -6.678 -14.867 -4.477 1.00 96.31 216 PHE A C 1
ATOM 1658 O O . PHE A 1 216 ? -6.292 -14.935 -3.313 1.00 96.31 216 PHE A O 1
ATOM 1665 N N . ASN A 1 217 ? -7.821 -15.430 -4.890 1.00 95.44 217 ASN A N 1
ATOM 1666 C CA . ASN A 1 217 ? -8.749 -16.166 -4.032 1.00 95.44 217 ASN A CA 1
ATOM 1667 C C . ASN A 1 217 ? -9.134 -15.344 -2.789 1.00 95.44 217 ASN A C 1
ATOM 1669 O O . ASN A 1 217 ? -8.740 -15.686 -1.677 1.00 95.44 217 ASN A O 1
ATOM 1673 N N . LEU A 1 218 ? -9.807 -14.210 -3.004 1.00 96.06 218 LEU A N 1
ATOM 1674 C CA . LEU A 1 218 ? -10.207 -13.264 -1.955 1.00 96.06 218 LEU A CA 1
ATOM 1675 C C . LEU A 1 218 ? -10.921 -13.971 -0.790 1.00 96.06 218 LEU A C 1
ATOM 1677 O O . LEU A 1 218 ? -11.807 -14.791 -1.022 1.00 96.06 218 LEU A O 1
ATOM 1681 N N . ASP A 1 219 ? -10.557 -13.636 0.449 1.00 93.69 219 ASP A N 1
ATOM 1682 C CA . ASP A 1 219 ? -11.350 -14.022 1.615 1.00 93.69 219 ASP A CA 1
ATOM 1683 C C . ASP A 1 219 ? -12.516 -13.041 1.780 1.00 93.69 219 ASP A C 1
ATOM 1685 O O . ASP A 1 219 ? -12.332 -11.884 2.159 1.00 93.69 219 ASP A O 1
ATOM 1689 N N . GLU A 1 220 ? -13.718 -13.506 1.452 1.00 93.88 220 GLU A N 1
ATOM 1690 C CA . GLU A 1 220 ? -14.949 -12.717 1.542 1.00 93.88 220 GLU A CA 1
ATOM 1691 C C . GLU A 1 220 ? -15.656 -12.870 2.901 1.00 93.88 220 GLU A C 1
ATOM 1693 O O . GLU A 1 220 ? -16.720 -12.286 3.096 1.00 93.88 220 GLU A O 1
ATOM 1698 N N . SER A 1 221 ? -15.094 -13.641 3.846 1.00 95.19 221 SER A N 1
ATOM 1699 C CA . SER A 1 221 ? -15.723 -13.890 5.153 1.00 95.19 221 SER A CA 1
ATOM 1700 C C . SER A 1 221 ? -15.675 -12.684 6.091 1.00 95.19 221 SER A C 1
ATOM 1702 O O . SER A 1 221 ? -16.588 -12.492 6.893 1.00 95.19 221 SER A O 1
ATOM 1704 N N . TRP A 1 222 ? -14.643 -11.847 5.969 1.00 95.88 222 TRP A N 1
ATOM 1705 C CA . TRP A 1 222 ? -14.535 -10.592 6.703 1.00 95.88 222 TRP A CA 1
ATOM 1706 C C . TRP A 1 222 ? -15.247 -9.475 5.932 1.00 95.88 222 TRP A C 1
ATOM 1708 O O . TRP A 1 222 ? -14.817 -9.087 4.846 1.00 95.88 222 TRP A O 1
ATOM 1718 N N . THR A 1 223 ? -16.354 -8.959 6.469 1.00 97.12 223 THR A N 1
ATOM 1719 C CA . THR A 1 223 ? -17.186 -7.924 5.825 1.00 97.12 223 THR A CA 1
ATOM 1720 C C . THR A 1 223 ? -17.383 -6.710 6.740 1.00 97.12 223 THR A C 1
ATOM 1722 O O . THR A 1 223 ? -18.504 -6.466 7.198 1.00 97.12 223 THR A O 1
ATOM 1725 N N . PRO A 1 224 ? -16.317 -5.955 7.052 1.00 97.12 224 PRO A N 1
ATOM 1726 C CA . PRO A 1 224 ? -16.415 -4.813 7.951 1.00 97.12 224 PRO A CA 1
ATOM 1727 C C . PRO A 1 224 ? -17.214 -3.677 7.306 1.00 97.12 224 PRO A C 1
ATOM 1729 O O . PRO A 1 224 ? -17.160 -3.453 6.092 1.00 97.12 224 PRO A O 1
ATOM 1732 N N . LYS A 1 225 ? -17.895 -2.879 8.125 1.00 97.56 225 LYS A N 1
ATOM 1733 C CA . LYS A 1 225 ? -18.354 -1.558 7.703 1.00 97.56 225 LYS A CA 1
ATOM 1734 C C . LYS A 1 225 ? -17.129 -0.668 7.491 1.00 97.56 225 LYS A C 1
ATOM 1736 O O . LYS A 1 225 ? -16.297 -0.505 8.383 1.00 97.56 225 LYS A O 1
ATOM 1741 N N . ILE A 1 226 ? -17.027 -0.083 6.303 1.00 97.38 226 ILE A N 1
ATOM 1742 C CA . ILE A 1 226 ? -15.923 0.816 5.973 1.00 97.38 226 ILE A CA 1
ATOM 1743 C C . ILE A 1 226 ? -16.182 2.189 6.581 1.00 97.38 226 ILE A C 1
ATOM 1745 O O . ILE A 1 226 ? -17.220 2.804 6.333 1.00 97.38 226 ILE A O 1
ATOM 1749 N N . THR A 1 227 ? -15.220 2.659 7.367 1.00 96.75 227 THR A N 1
ATOM 1750 C CA . THR A 1 227 ? -15.192 4.005 7.937 1.00 96.75 227 THR A CA 1
ATOM 1751 C C . THR A 1 227 ? -14.006 4.787 7.379 1.00 96.75 227 THR A C 1
ATOM 1753 O O . THR A 1 227 ? -13.102 4.224 6.749 1.00 96.75 227 THR A O 1
ATOM 1756 N N . ARG A 1 228 ? -14.042 6.108 7.557 1.00 96.38 228 ARG A N 1
ATOM 1757 C CA . ARG A 1 228 ? -13.001 7.033 7.109 1.00 96.38 228 ARG A CA 1
ATOM 1758 C C . ARG A 1 228 ? -12.521 7.877 8.278 1.00 96.38 228 ARG A C 1
ATOM 1760 O O . ARG A 1 228 ? -13.289 8.117 9.206 1.00 96.38 228 ARG A O 1
ATOM 1767 N N . PHE A 1 229 ? -11.284 8.349 8.208 1.00 94.94 229 PHE A N 1
ATOM 1768 C CA . PHE A 1 229 ? -10.780 9.345 9.146 1.00 94.94 229 PHE A CA 1
ATOM 1769 C C . PHE A 1 229 ? -11.530 10.676 8.972 1.00 94.94 229 PHE A C 1
ATOM 1771 O O . PHE A 1 229 ? -11.525 11.272 7.894 1.00 94.94 229 PHE A O 1
ATOM 1778 N N . ASP A 1 230 ? -12.170 11.150 10.036 1.00 88.25 230 ASP A N 1
ATOM 1779 C CA . ASP A 1 230 ? -12.991 12.365 10.069 1.00 88.25 230 ASP A CA 1
ATOM 1780 C C . ASP A 1 230 ? -12.235 13.608 10.568 1.00 88.25 230 ASP A C 1
ATOM 1782 O O . ASP A 1 230 ? -12.785 14.711 10.565 1.00 88.25 230 ASP A O 1
ATOM 1786 N N . GLY A 1 231 ? -10.946 13.460 10.884 1.00 79.94 231 GLY A N 1
ATOM 1787 C CA . GLY A 1 231 ? -10.139 14.501 11.509 1.00 79.94 231 GLY A CA 1
ATOM 1788 C C . GLY A 1 231 ? -10.169 14.373 13.029 1.00 79.94 231 GLY A C 1
ATOM 1789 O O . GLY A 1 231 ? -11.131 13.888 13.614 1.00 79.94 231 GLY A O 1
ATOM 1790 N N . ALA A 1 232 ? -9.114 14.825 13.703 1.00 60.56 232 ALA A N 1
ATOM 1791 C CA . ALA A 1 232 ? -9.202 14.986 15.145 1.00 60.56 232 ALA A CA 1
ATOM 1792 C C . ALA A 1 232 ? -10.199 16.120 15.420 1.00 60.56 232 ALA A C 1
ATOM 1794 O O . ALA A 1 232 ? -9.897 17.280 15.135 1.00 60.56 232 ALA A O 1
ATOM 1795 N N . GLN A 1 233 ? -11.378 15.817 15.973 1.00 48.62 233 GLN A N 1
ATOM 1796 C CA . GLN A 1 233 ? -12.118 16.849 16.687 1.00 48.62 233 GLN A CA 1
ATOM 1797 C C . GLN A 1 233 ? -11.236 17.269 17.860 1.00 48.62 233 GLN A C 1
ATOM 1799 O O . GLN A 1 233 ? -11.166 16.595 18.885 1.00 48.62 233 GLN A O 1
ATOM 1804 N N . THR A 1 234 ? -10.527 18.385 17.715 1.00 43.25 234 THR A N 1
ATOM 1805 C CA . THR A 1 234 ? -10.166 19.163 18.887 1.00 43.25 234 THR A CA 1
ATOM 1806 C C . THR A 1 234 ? -11.485 19.710 19.409 1.00 43.25 234 THR A C 1
ATOM 1808 O O . THR A 1 234 ? -11.910 20.793 19.000 1.00 43.25 234 THR A O 1
ATOM 1811 N N . ASP A 1 235 ? -12.161 18.954 20.272 1.00 37.16 235 ASP A N 1
ATOM 1812 C CA . ASP A 1 235 ? -13.097 19.541 21.220 1.00 37.16 235 ASP A CA 1
ATOM 1813 C C . ASP A 1 235 ? -12.255 20.477 22.092 1.00 37.16 235 ASP A C 1
ATOM 1815 O O . ASP A 1 235 ? -11.753 20.135 23.161 1.00 37.16 235 ASP A O 1
ATOM 1819 N N . MET A 1 236 ? -12.020 21.684 21.581 1.00 43.62 236 MET A N 1
ATOM 1820 C CA . MET A 1 236 ? -11.729 22.816 22.427 1.00 43.62 236 MET A CA 1
ATOM 1821 C C . MET A 1 236 ? -13.038 23.116 23.136 1.00 43.62 236 MET A C 1
ATOM 1823 O O . MET A 1 236 ? -13.782 24.006 22.728 1.00 43.62 236 MET A O 1
ATOM 1827 N N . THR A 1 237 ? -13.335 22.369 24.196 1.00 38.25 237 THR A N 1
ATOM 1828 C CA . THR A 1 237 ? -14.197 22.890 25.245 1.00 38.25 237 THR A CA 1
ATOM 1829 C C . THR A 1 237 ? -13.553 24.214 25.652 1.00 38.25 237 THR A C 1
ATOM 1831 O O . THR A 1 237 ? -12.400 24.204 26.102 1.00 38.25 237 THR A O 1
ATOM 1834 N N . PRO A 1 238 ? -14.204 25.371 25.428 1.00 44.34 238 PRO A N 1
ATOM 1835 C CA . PRO A 1 238 ? -13.683 26.625 25.940 1.00 44.34 238 PRO A CA 1
ATOM 1836 C C . PRO A 1 238 ? -13.468 26.426 27.443 1.00 44.34 238 PRO A C 1
ATOM 1838 O O . PRO A 1 238 ? -14.355 25.849 28.082 1.00 44.34 238 PRO A O 1
ATOM 1841 N N . PRO A 1 239 ? -12.318 26.824 28.017 1.00 45.81 239 PRO A N 1
ATOM 1842 C CA . PRO A 1 239 ? -12.159 26.771 29.458 1.00 45.81 239 PRO A CA 1
ATOM 1843 C C . PRO A 1 239 ? -13.326 27.541 30.064 1.00 45.81 239 PRO A C 1
ATOM 1845 O O . PRO A 1 239 ? -13.544 28.709 29.732 1.00 45.81 239 PRO A O 1
ATOM 1848 N N . ASP A 1 240 ? -14.106 26.833 30.876 1.00 40.69 240 ASP A N 1
ATOM 1849 C CA . ASP A 1 240 ? -15.273 27.360 31.556 1.00 40.69 240 ASP A CA 1
ATOM 1850 C C . ASP A 1 240 ? -14.841 28.626 32.298 1.00 40.69 240 ASP A C 1
ATOM 1852 O O . ASP A 1 240 ? -14.001 28.594 33.204 1.00 40.69 240 ASP A O 1
ATOM 1856 N N . ALA A 1 241 ? -15.328 29.772 31.829 1.00 47.97 241 ALA A N 1
ATOM 1857 C CA . ALA A 1 241 ? -14.980 31.075 32.363 1.00 47.97 241 ALA A CA 1
ATOM 1858 C C . ALA A 1 241 ? -15.762 31.301 33.663 1.00 47.97 241 ALA A C 1
ATOM 1860 O O . ALA A 1 241 ? -16.597 32.195 33.756 1.00 47.97 241 ALA A O 1
ATOM 1861 N N . SER A 1 242 ? -15.507 30.475 34.676 1.00 53.53 242 SER A N 1
ATOM 1862 C CA . SER A 1 242 ? -15.993 30.702 36.033 1.00 53.53 242 SER A CA 1
ATOM 1863 C C . SER A 1 242 ? -15.083 30.060 37.080 1.00 53.53 242 SER A C 1
ATOM 1865 O O . SER A 1 242 ? -15.448 29.109 37.763 1.00 53.53 242 SER A O 1
ATOM 1867 N N . SER A 1 243 ? -13.905 30.641 37.270 1.00 41.44 243 SER A N 1
ATOM 1868 C CA . SER A 1 243 ? -13.360 30.805 38.620 1.00 41.44 243 SER A CA 1
ATOM 1869 C C . SER A 1 243 ? -12.397 31.988 38.617 1.00 41.44 243 SER A C 1
ATOM 1871 O O . SER A 1 243 ? -11.222 31.863 38.268 1.00 41.44 243 SER A O 1
ATOM 1873 N N . ASN A 1 244 ? -12.924 33.157 38.980 1.00 46.06 244 ASN A N 1
ATOM 1874 C CA . ASN A 1 244 ? -12.106 34.194 39.592 1.00 46.06 244 ASN A CA 1
ATOM 1875 C C . ASN A 1 244 ? -11.433 33.575 40.816 1.00 46.06 244 ASN A C 1
ATOM 1877 O O . ASN A 1 244 ? -12.135 32.993 41.635 1.00 46.06 244 ASN A O 1
ATOM 1881 N N . ASP A 1 245 ? -10.107 33.650 40.867 1.00 45.78 245 ASP A N 1
ATOM 1882 C CA . ASP A 1 245 ? -9.324 34.001 42.057 1.00 45.78 245 ASP A CA 1
ATOM 1883 C C . ASP A 1 245 ? -7.842 33.803 41.729 1.00 45.78 245 ASP A C 1
ATOM 1885 O O . ASP A 1 245 ? -7.280 32.713 41.850 1.00 45.78 245 ASP A O 1
ATOM 1889 N N . ARG A 1 246 ? -7.188 34.880 41.284 1.00 40.12 246 ARG A N 1
ATOM 1890 C CA . ARG A 1 246 ? -5.732 35.004 41.388 1.00 40.12 246 ARG A CA 1
ATOM 1891 C C . ARG A 1 246 ? -5.386 36.394 41.902 1.00 40.12 246 ARG A C 1
ATOM 1893 O O . ARG A 1 246 ? -5.575 37.387 41.205 1.00 40.12 246 ARG A O 1
ATOM 1900 N N . GLU A 1 247 ? -4.905 36.409 43.142 1.00 42.22 247 GLU A N 1
ATOM 1901 C CA . GLU A 1 247 ? -4.201 37.515 43.784 1.00 42.22 247 GLU A CA 1
ATOM 1902 C C . GLU A 1 247 ? -3.136 38.094 42.849 1.00 42.22 247 GLU A C 1
ATOM 1904 O O . GLU A 1 247 ? -2.287 37.382 42.308 1.00 42.22 247 GLU A O 1
ATOM 1909 N N . VAL A 1 248 ? -3.197 39.411 42.676 1.00 41.47 248 VAL A N 1
ATOM 1910 C CA . VAL A 1 248 ? -2.167 40.206 42.016 1.00 41.47 248 VAL A CA 1
ATOM 1911 C C . VAL A 1 248 ? -1.014 40.356 43.002 1.00 41.47 248 VAL A C 1
ATOM 1913 O O . VAL A 1 248 ? -1.165 41.008 44.032 1.00 41.47 248 VAL A O 1
ATOM 1916 N N . ILE A 1 249 ? 0.133 39.751 42.697 1.00 38.69 249 ILE A N 1
ATOM 1917 C CA . ILE A 1 249 ? 1.377 40.000 43.429 1.00 38.69 249 ILE A CA 1
ATOM 1918 C C . ILE A 1 249 ? 2.103 41.131 42.696 1.00 38.69 249 ILE A C 1
ATOM 1920 O O . ILE A 1 249 ? 2.539 40.958 41.556 1.00 38.69 249 ILE A O 1
ATOM 1924 N N . GLU A 1 250 ? 2.183 42.299 43.335 1.00 33.66 250 GLU A N 1
ATOM 1925 C CA . GLU A 1 250 ? 2.972 43.443 42.873 1.00 33.66 250 GLU A CA 1
ATOM 1926 C C . GLU A 1 250 ? 4.468 43.095 42.886 1.00 33.66 250 GLU A C 1
ATOM 1928 O O . GLU A 1 250 ? 5.002 42.619 43.888 1.00 33.66 250 GLU A O 1
ATOM 1933 N N . ALA A 1 251 ? 5.153 43.334 41.767 1.00 39.44 251 ALA A N 1
ATOM 1934 C CA . ALA A 1 251 ? 6.604 43.233 41.684 1.00 39.44 251 ALA A CA 1
ATOM 1935 C C . ALA A 1 251 ? 7.236 44.584 42.053 1.00 39.44 251 ALA A C 1
ATOM 1937 O O . ALA A 1 251 ? 6.998 45.591 41.382 1.00 39.44 251 ALA A O 1
ATOM 1938 N N . GLU A 1 252 ? 8.047 44.596 43.113 1.00 32.97 252 GLU A N 1
ATOM 1939 C CA . GLU A 1 252 ? 8.870 45.742 43.502 1.00 32.97 252 GLU A CA 1
ATOM 1940 C C . GLU A 1 252 ? 9.942 46.051 42.445 1.00 32.97 252 GLU A C 1
ATOM 1942 O O . GLU A 1 252 ? 10.646 45.170 41.947 1.00 32.97 252 GLU A O 1
ATOM 1947 N N . VAL A 1 253 ? 10.084 47.339 42.129 1.00 38.44 253 VAL A N 1
ATOM 1948 C CA . VAL A 1 253 ? 11.118 47.889 41.249 1.00 38.44 253 VAL A CA 1
ATOM 1949 C C . VAL A 1 253 ? 12.398 48.105 42.054 1.00 38.44 253 VAL A C 1
ATOM 1951 O O . VAL A 1 253 ? 12.416 48.915 42.980 1.00 38.44 253 VAL A O 1
ATOM 1954 N N . VAL A 1 254 ? 13.495 47.460 41.651 1.00 36.34 254 VAL A N 1
ATOM 1955 C CA . VAL A 1 254 ? 14.847 47.823 42.097 1.00 36.34 254 VAL A CA 1
ATOM 1956 C C . VAL A 1 254 ? 15.654 48.287 40.890 1.00 36.34 254 VAL A C 1
ATOM 1958 O O . VAL A 1 254 ? 16.022 47.498 40.022 1.00 36.34 254 VAL A O 1
ATOM 1961 N N . ASN A 1 255 ? 15.920 49.593 40.852 1.00 33.28 255 ASN A N 1
ATOM 1962 C CA . ASN A 1 255 ? 16.874 50.214 39.940 1.00 33.28 255 ASN A CA 1
ATOM 1963 C C . ASN A 1 255 ? 18.300 49.799 40.309 1.00 33.28 255 ASN A C 1
ATOM 1965 O O . ASN A 1 255 ? 18.688 49.890 41.474 1.00 33.28 255 ASN A O 1
ATOM 1969 N N . ASN A 1 256 ? 19.109 49.472 39.303 1.00 37.09 256 ASN A N 1
ATOM 1970 C CA . ASN A 1 256 ? 20.549 49.663 39.392 1.00 37.09 256 ASN A CA 1
ATOM 1971 C C . ASN A 1 256 ? 21.106 49.991 38.001 1.00 37.09 256 ASN A C 1
ATOM 1973 O O . ASN A 1 256 ? 21.275 49.109 37.160 1.00 37.09 256 ASN A O 1
ATOM 1977 N N . ASP A 1 257 ? 21.369 51.275 37.767 1.00 35.56 257 ASP A N 1
ATOM 1978 C CA . ASP A 1 257 ? 22.316 51.721 36.746 1.00 35.56 257 ASP A CA 1
ATOM 1979 C C . ASP A 1 257 ? 23.709 51.195 37.104 1.00 35.56 257 ASP A C 1
ATOM 1981 O O . ASP A 1 257 ? 24.025 51.148 38.286 1.00 35.56 257 ASP A O 1
ATOM 1985 N N . HIS A 1 258 ? 24.537 50.838 36.118 1.00 37.69 258 HIS A N 1
ATOM 1986 C CA . HIS A 1 258 ? 25.958 51.215 36.009 1.00 37.69 258 HIS A CA 1
ATOM 1987 C C . HIS A 1 258 ? 26.481 50.833 34.608 1.00 37.69 258 HIS A C 1
ATOM 1989 O O . HIS A 1 258 ? 26.236 49.746 34.091 1.00 37.69 258 HIS A O 1
ATOM 1995 N N . GLN A 1 259 ? 27.182 51.790 34.001 1.00 35.56 259 GLN A N 1
ATOM 1996 C CA . GLN A 1 259 ? 27.770 51.805 32.658 1.00 35.56 259 GLN A CA 1
ATOM 1997 C C . GLN A 1 259 ? 28.961 50.844 32.494 1.00 35.56 259 GLN A C 1
ATOM 1999 O O . GLN A 1 259 ? 29.732 50.684 33.436 1.00 35.56 259 GLN A O 1
ATOM 2004 N N . ALA A 1 260 ? 29.201 50.344 31.271 1.00 29.53 260 ALA A N 1
ATOM 2005 C CA . ALA A 1 260 ? 30.338 50.767 30.428 1.00 29.53 260 ALA A CA 1
ATOM 2006 C C . ALA A 1 260 ? 30.547 49.898 29.160 1.00 29.53 260 ALA A C 1
ATOM 2008 O O . ALA A 1 260 ? 30.470 48.677 29.217 1.00 29.53 260 ALA A O 1
ATOM 2009 N N . ALA A 1 261 ? 30.958 50.599 28.091 1.00 30.44 261 ALA A N 1
ATOM 2010 C CA . ALA A 1 261 ? 31.842 50.204 26.979 1.00 30.44 261 ALA A CA 1
ATOM 2011 C C . ALA A 1 261 ? 31.294 49.438 25.742 1.00 30.44 261 ALA A C 1
ATOM 2013 O O . ALA A 1 261 ? 31.076 48.232 25.754 1.00 30.44 261 ALA A O 1
ATOM 2014 N N . ASP A 1 262 ? 31.198 50.206 24.649 1.00 29.98 262 ASP A N 1
ATOM 2015 C CA . ASP A 1 262 ? 31.338 49.891 23.203 1.00 29.98 262 ASP A CA 1
ATOM 2016 C C . ASP A 1 262 ? 32.851 49.665 22.853 1.00 29.98 262 ASP A C 1
ATOM 2018 O O . ASP A 1 262 ? 33.660 49.901 23.764 1.00 29.98 262 ASP A O 1
ATOM 2022 N N . PRO A 1 263 ? 33.353 49.386 21.612 1.00 49.44 263 PRO A N 1
ATOM 2023 C CA . PRO A 1 263 ? 32.762 48.986 20.309 1.00 49.44 263 PRO A CA 1
ATOM 2024 C C . PRO A 1 263 ? 33.539 47.848 19.579 1.00 49.44 263 PRO A C 1
ATOM 2026 O O . PRO A 1 263 ? 34.465 47.269 20.144 1.00 49.44 263 PRO A O 1
ATOM 2029 N N . SER A 1 264 ? 33.211 47.636 18.286 1.00 32.31 264 SER A N 1
ATOM 2030 C CA . SER A 1 264 ? 33.955 47.004 17.153 1.00 32.31 264 SER A CA 1
ATOM 2031 C C . SER A 1 264 ? 33.316 45.696 16.648 1.00 32.31 264 SER A C 1
ATOM 2033 O O . SER A 1 264 ? 32.850 44.898 17.447 1.00 32.31 264 SER A O 1
ATOM 2035 N N . GLU A 1 265 ? 33.197 45.373 15.356 1.00 33.06 265 GLU A N 1
ATOM 2036 C CA . GLU A 1 265 ? 33.713 45.909 14.086 1.00 33.06 265 GLU A CA 1
ATOM 2037 C C . GLU A 1 265 ? 32.884 45.214 12.969 1.00 33.06 265 GLU A C 1
ATOM 2039 O O . GLU A 1 265 ? 32.580 44.029 13.064 1.00 33.06 265 GLU A O 1
ATOM 2044 N N . ASP A 1 266 ? 32.262 45.960 12.061 1.00 29.25 266 ASP A N 1
ATOM 2045 C CA . ASP A 1 266 ? 32.684 46.209 10.670 1.00 29.25 266 ASP A CA 1
ATOM 2046 C C . ASP A 1 266 ? 31.792 45.503 9.626 1.00 29.25 266 ASP A C 1
ATOM 2048 O O . ASP A 1 266 ? 31.430 44.332 9.726 1.00 29.25 266 ASP A O 1
ATOM 2052 N N . SER A 1 267 ? 31.359 46.274 8.632 1.00 33.97 267 SER A N 1
ATOM 2053 C CA . SER A 1 267 ? 30.385 45.900 7.604 1.00 33.97 267 SER A CA 1
ATOM 2054 C C . SER A 1 267 ? 30.783 46.544 6.286 1.00 33.97 267 SER A C 1
ATOM 2056 O O . SER A 1 267 ? 30.434 47.693 6.051 1.00 33.97 267 SER A O 1
ATOM 2058 N N . VAL A 1 268 ? 31.471 45.813 5.411 1.00 32.38 268 VAL A N 1
ATOM 2059 C CA . VAL A 1 268 ? 31.643 46.111 3.974 1.00 32.38 268 VAL A CA 1
ATOM 2060 C C . VAL A 1 268 ? 31.989 44.745 3.341 1.00 32.38 268 VAL A C 1
ATOM 2062 O O . VAL A 1 268 ? 32.773 44.001 3.913 1.00 32.38 268 VAL A O 1
ATOM 2065 N N . VAL A 1 269 ? 31.401 44.250 2.251 1.00 31.19 269 VAL A N 1
ATOM 2066 C CA . VAL A 1 269 ? 31.555 44.736 0.876 1.00 31.19 269 VAL A CA 1
ATOM 2067 C C . VAL A 1 269 ? 30.474 44.109 -0.011 1.00 31.19 269 VAL A C 1
ATOM 2069 O O . VAL A 1 269 ? 30.307 42.894 -0.080 1.00 31.19 269 VAL A O 1
ATOM 2072 N N . SER A 1 270 ? 29.787 44.979 -0.737 1.00 33.72 270 SER A N 1
ATOM 2073 C CA . SER A 1 270 ? 29.081 44.724 -1.988 1.00 33.72 270 SER A CA 1
ATOM 2074 C C . SER A 1 270 ? 30.063 44.645 -3.160 1.00 33.72 270 SER A C 1
ATOM 2076 O O . SER A 1 270 ? 30.846 45.578 -3.318 1.00 33.72 270 SER A O 1
ATOM 2078 N N . ASP A 1 271 ? 29.951 43.638 -4.033 1.00 30.27 271 ASP A N 1
ATOM 2079 C CA . ASP A 1 271 ? 30.233 43.852 -5.459 1.00 30.27 271 ASP A CA 1
ATOM 2080 C C . ASP A 1 271 ? 29.525 42.844 -6.381 1.00 30.27 271 ASP A C 1
ATOM 2082 O O . ASP A 1 271 ? 29.369 41.665 -6.061 1.00 30.27 271 ASP A O 1
ATOM 2086 N N . SER A 1 272 ? 29.075 43.343 -7.532 1.00 38.47 272 SER A N 1
ATOM 2087 C CA . SER A 1 272 ? 28.450 42.587 -8.629 1.00 38.47 272 SER A CA 1
ATOM 2088 C C . SER A 1 272 ? 29.481 42.277 -9.717 1.00 38.47 272 SER A C 1
ATOM 2090 O O . SER A 1 272 ? 30.394 43.072 -9.920 1.00 38.47 272 SER A O 1
ATOM 2092 N N . PRO A 1 273 ? 29.273 41.235 -10.545 1.00 38.91 273 PRO A N 1
ATOM 2093 C CA . PRO A 1 273 ? 29.776 41.311 -11.917 1.00 38.91 273 PRO A CA 1
ATOM 2094 C C . PRO A 1 273 ? 28.746 40.929 -12.994 1.00 38.91 273 PRO A C 1
ATOM 2096 O O . PRO A 1 273 ? 28.216 39.826 -13.049 1.00 38.91 273 PRO A O 1
ATOM 2099 N N . GLN A 1 274 ? 28.510 41.918 -13.857 1.00 33.09 274 GLN A N 1
ATOM 2100 C CA . GLN A 1 274 ? 28.538 41.907 -15.326 1.00 33.09 274 GLN A CA 1
ATOM 2101 C C . GLN A 1 274 ? 28.042 40.695 -16.146 1.00 33.09 274 GLN A C 1
ATOM 2103 O O . GLN A 1 274 ? 28.546 39.579 -16.109 1.00 33.09 274 GLN A O 1
ATOM 2108 N N . ASN A 1 275 ? 27.139 41.067 -17.055 1.00 37.12 275 ASN A N 1
ATOM 2109 C CA . ASN A 1 275 ? 26.637 40.390 -18.247 1.00 37.12 275 ASN A CA 1
ATOM 2110 C C . ASN A 1 275 ? 27.757 39.844 -19.169 1.00 37.12 275 ASN A C 1
ATOM 2112 O O . ASN A 1 275 ? 28.513 40.626 -19.749 1.00 37.12 275 ASN A O 1
ATOM 2116 N N . GLN A 1 276 ? 27.790 38.528 -19.405 1.00 36.84 276 GLN A N 1
ATOM 2117 C CA . GLN A 1 276 ? 28.430 37.913 -20.576 1.00 36.84 276 GLN A CA 1
ATOM 2118 C C . GLN A 1 276 ? 27.527 36.807 -21.137 1.00 36.84 276 GLN A C 1
ATOM 2120 O O . GLN A 1 276 ? 27.033 35.954 -20.402 1.00 36.84 276 GLN A O 1
ATOM 2125 N N . ALA A 1 277 ? 27.293 36.839 -22.452 1.00 38.88 277 ALA A N 1
ATOM 2126 C CA . ALA A 1 277 ? 26.548 35.809 -23.168 1.00 38.88 277 ALA A CA 1
ATOM 2127 C C . ALA A 1 277 ? 27.264 34.448 -23.040 1.00 38.88 277 ALA A C 1
ATOM 2129 O O . ALA A 1 277 ? 28.487 34.401 -23.190 1.00 38.88 277 ALA A O 1
ATOM 2130 N N . PRO A 1 278 ? 26.548 33.337 -22.787 1.00 39.25 278 PRO A N 1
ATOM 2131 C CA . PRO A 1 278 ? 27.195 32.049 -22.588 1.00 39.25 278 PRO A CA 1
ATOM 2132 C C . PRO A 1 278 ? 27.828 31.558 -23.895 1.00 39.25 278 PRO A C 1
ATOM 2134 O O . PRO A 1 278 ? 27.136 31.290 -24.880 1.00 39.25 278 PRO A O 1
ATOM 2137 N N . ALA A 1 279 ? 29.153 31.404 -23.895 1.00 42.81 279 ALA A N 1
ATOM 2138 C CA . ALA A 1 279 ? 29.846 30.589 -24.881 1.00 42.81 279 ALA A CA 1
ATOM 2139 C C . ALA A 1 279 ? 29.334 29.146 -24.749 1.00 42.81 279 ALA A C 1
ATOM 2141 O O . ALA A 1 279 ? 29.377 28.561 -23.665 1.00 42.81 279 ALA A O 1
ATOM 2142 N N . GLN A 1 280 ? 28.812 28.574 -25.835 1.00 43.34 280 GLN A N 1
ATOM 2143 C CA . GLN A 1 280 ? 28.369 27.183 -25.854 1.00 43.34 280 GLN A CA 1
ATOM 2144 C C . GLN A 1 280 ? 29.583 26.251 -25.742 1.00 43.34 280 GLN A C 1
ATOM 2146 O O . GLN A 1 280 ? 30.162 25.840 -26.745 1.00 43.34 280 GLN A O 1
ATOM 2151 N N . ASN A 1 281 ? 29.968 25.900 -24.516 1.00 41.84 281 ASN A N 1
ATOM 2152 C CA . ASN A 1 281 ? 30.892 24.799 -24.275 1.00 41.84 281 ASN A CA 1
ATOM 2153 C C . ASN A 1 281 ? 30.151 23.479 -24.509 1.00 41.84 281 ASN A C 1
ATOM 2155 O O . ASN A 1 281 ? 29.447 22.980 -23.633 1.00 41.84 281 ASN A O 1
ATOM 2159 N N . MET A 1 282 ? 30.306 22.907 -25.701 1.00 46.09 282 MET A N 1
ATOM 2160 C CA . MET A 1 282 ? 29.890 21.530 -25.952 1.00 46.09 282 MET A CA 1
ATOM 2161 C C . MET A 1 282 ? 30.947 20.573 -25.393 1.00 46.09 282 MET A C 1
ATOM 2163 O O . MET A 1 282 ? 32.037 20.445 -25.947 1.00 46.09 282 MET A O 1
ATOM 2167 N N . VAL A 1 283 ? 30.624 19.903 -24.286 1.00 46.34 283 VAL A N 1
ATOM 2168 C CA . VAL A 1 283 ? 31.433 18.814 -23.721 1.00 46.34 283 VAL A CA 1
ATOM 2169 C C . VAL A 1 283 ? 30.863 17.486 -24.215 1.00 46.34 283 VAL A C 1
ATOM 2171 O O . VAL A 1 283 ? 29.729 17.135 -23.893 1.00 46.34 283 VAL A O 1
ATOM 2174 N N . PHE A 1 284 ? 31.644 16.739 -24.997 1.00 44.28 284 PHE A N 1
ATOM 2175 C CA . PHE A 1 284 ? 31.280 15.406 -25.477 1.00 44.28 284 PHE A CA 1
ATOM 2176 C C . PHE A 1 284 ? 32.043 14.345 -24.683 1.00 44.28 284 PHE A C 1
ATOM 2178 O O . PHE A 1 284 ? 33.244 14.175 -24.877 1.00 44.28 284 PHE A O 1
ATOM 2185 N N . ASN A 1 285 ? 31.348 13.592 -23.829 1.00 48.66 285 ASN A N 1
ATOM 2186 C CA . ASN A 1 285 ? 31.903 12.371 -23.245 1.00 48.66 285 ASN A CA 1
ATOM 2187 C C . ASN A 1 285 ? 31.471 11.169 -24.090 1.00 48.66 285 ASN A C 1
ATOM 2189 O O . ASN A 1 285 ? 30.279 10.887 -24.205 1.00 48.66 285 ASN A O 1
ATOM 2193 N N . GLN A 1 286 ? 32.437 10.454 -24.669 1.00 53.88 286 GLN A N 1
ATOM 2194 C CA . GLN A 1 286 ? 32.200 9.245 -25.456 1.00 53.88 286 GLN A CA 1
ATOM 2195 C C . GLN A 1 286 ? 32.953 8.059 -24.841 1.00 53.88 286 GLN A C 1
ATOM 2197 O O . GLN A 1 286 ? 34.147 8.155 -24.574 1.00 53.88 286 GLN A O 1
ATOM 2202 N N . TYR A 1 287 ? 32.260 6.933 -24.656 1.00 42.94 287 TYR A N 1
ATOM 2203 C CA . TYR A 1 287 ? 32.856 5.652 -24.273 1.00 42.94 287 TYR A CA 1
ATOM 2204 C C . TYR A 1 287 ? 32.387 4.559 -25.243 1.00 42.94 287 TYR A C 1
ATOM 2206 O O . TYR A 1 287 ? 31.185 4.363 -25.411 1.00 42.94 287 TYR A O 1
ATOM 2214 N N . GLY A 1 288 ? 33.337 3.854 -25.870 1.00 38.34 288 GLY A N 1
ATOM 2215 C CA . GLY A 1 288 ? 33.096 2.696 -26.745 1.00 38.34 288 GLY A CA 1
ATOM 2216 C C . GLY A 1 288 ? 33.938 2.709 -28.029 1.00 38.34 288 GLY A C 1
ATOM 2217 O O . GLY A 1 288 ? 34.136 3.759 -28.634 1.00 38.34 288 GLY A O 1
ATOM 2218 N N . ALA A 1 289 ? 34.454 1.546 -28.438 1.00 47.16 289 ALA A N 1
ATOM 2219 C CA . ALA A 1 289 ? 35.262 1.389 -29.649 1.00 47.16 289 ALA A CA 1
ATOM 2220 C C . ALA A 1 289 ? 34.383 1.356 -30.918 1.00 47.16 289 ALA A C 1
ATOM 2222 O O . ALA A 1 289 ? 33.411 0.604 -30.964 1.00 47.16 289 ALA A O 1
ATOM 2223 N N . ASN A 1 290 ? 34.799 2.117 -31.944 1.00 57.97 290 ASN A N 1
ATOM 2224 C CA . ASN A 1 290 ? 34.211 2.319 -33.288 1.00 57.97 290 ASN A CA 1
ATOM 2225 C C . ASN A 1 290 ? 33.221 3.488 -33.461 1.00 57.97 290 ASN A C 1
ATOM 2227 O O . ASN A 1 290 ? 32.048 3.295 -33.776 1.00 57.97 290 ASN A O 1
ATOM 2231 N N . SER A 1 291 ? 33.739 4.717 -33.384 1.00 50.34 291 SER A N 1
ATOM 2232 C CA . SER A 1 291 ? 33.000 5.952 -33.679 1.00 50.34 291 SER A CA 1
ATOM 2233 C C . SER A 1 291 ? 33.463 6.581 -35.002 1.00 50.34 291 SER A C 1
ATOM 2235 O O . SER A 1 291 ? 34.612 7.001 -35.103 1.00 50.34 291 SER A O 1
ATOM 2237 N N . GLN A 1 292 ? 32.578 6.720 -35.996 1.00 51.94 292 GLN A N 1
ATOM 2238 C CA . GLN A 1 292 ? 32.741 7.698 -37.086 1.00 51.94 292 GLN A CA 1
ATOM 2239 C C . GLN A 1 292 ? 31.796 8.880 -36.836 1.00 51.94 292 GLN A C 1
ATOM 2241 O O . GLN A 1 292 ? 30.621 8.676 -36.536 1.00 51.94 292 GLN A O 1
ATOM 2246 N N . GLN A 1 293 ? 32.309 10.109 -36.941 1.00 53.25 293 GLN A N 1
ATOM 2247 C CA . GLN A 1 293 ? 31.535 11.343 -36.782 1.00 53.25 293 GLN A CA 1
ATOM 2248 C C . GLN A 1 293 ? 31.421 12.066 -38.129 1.00 53.25 293 GLN A C 1
ATOM 2250 O O . GLN A 1 293 ? 32.426 12.271 -38.804 1.00 53.25 293 GLN A O 1
ATOM 2255 N N . ILE A 1 294 ? 30.210 12.494 -38.495 1.00 46.16 294 ILE A N 1
ATOM 2256 C CA . ILE A 1 294 ? 29.975 13.451 -39.585 1.00 46.16 294 ILE A CA 1
ATOM 2257 C C . ILE A 1 294 ? 29.406 14.717 -38.946 1.00 46.16 294 ILE A C 1
ATOM 2259 O O . ILE A 1 294 ? 28.256 14.735 -38.512 1.00 46.16 294 ILE A O 1
ATOM 2263 N N . GLY A 1 295 ? 30.222 15.766 -38.857 1.00 38.25 295 GLY A N 1
ATOM 2264 C CA . GLY A 1 295 ? 29.764 17.097 -38.469 1.00 38.25 295 GLY A CA 1
ATOM 2265 C C . GLY A 1 295 ? 29.262 17.847 -39.698 1.00 38.25 295 GLY A C 1
ATOM 2266 O O . GLY A 1 295 ? 30.047 18.130 -40.598 1.00 38.25 295 GLY A O 1
ATOM 2267 N N . SER A 1 296 ? 27.973 18.183 -39.749 1.00 46.56 296 SER A N 1
ATOM 2268 C CA . SER A 1 296 ? 27.450 19.133 -40.735 1.00 46.56 296 SER A CA 1
ATOM 2269 C C . SER A 1 296 ? 27.065 20.434 -40.042 1.00 46.56 296 SER A C 1
ATOM 2271 O O . SER A 1 296 ? 26.163 20.444 -39.205 1.00 46.56 296 SER A O 1
ATOM 2273 N N . VAL A 1 297 ? 27.714 21.535 -40.418 1.00 44.75 297 VAL A N 1
ATOM 2274 C CA . VAL A 1 297 ? 27.286 22.891 -40.056 1.00 44.75 297 VAL A CA 1
ATOM 2275 C C . VAL A 1 297 ? 26.559 23.461 -41.271 1.00 44.75 297 VAL A C 1
ATOM 2277 O O . VAL A 1 297 ? 27.187 23.798 -42.271 1.00 44.75 297 VAL A O 1
ATOM 2280 N N . GLY A 1 298 ? 25.229 23.488 -41.227 1.00 39.12 298 GLY A N 1
ATOM 2281 C CA . GLY A 1 298 ? 24.409 24.107 -42.267 1.00 39.12 298 GLY A CA 1
ATOM 2282 C C . GLY A 1 298 ? 24.036 25.530 -41.871 1.00 39.12 298 GLY A C 1
ATOM 2283 O O . GLY A 1 298 ? 23.322 25.725 -40.891 1.00 39.12 298 GLY A O 1
ATOM 2284 N N . THR A 1 299 ? 24.495 26.523 -42.631 1.00 48.16 299 THR A N 1
ATOM 2285 C CA . THR A 1 299 ? 24.040 27.914 -42.503 1.00 48.16 299 THR A CA 1
ATOM 2286 C C . THR A 1 299 ? 22.720 28.084 -43.258 1.00 48.16 299 THR A C 1
ATOM 2288 O O . THR A 1 299 ? 22.666 27.866 -44.468 1.00 48.16 299 THR A O 1
ATOM 2291 N N . LEU A 1 300 ? 21.648 28.473 -42.561 1.00 46.12 300 LEU A N 1
ATOM 2292 C CA . LEU A 1 300 ? 20.336 28.745 -43.156 1.00 46.12 300 LEU A CA 1
ATOM 2293 C C . LEU A 1 300 ? 20.264 30.208 -43.630 1.00 46.12 300 LEU A C 1
ATOM 2295 O O . LEU A 1 300 ? 20.161 31.116 -42.809 1.00 46.12 300 LEU A O 1
ATOM 2299 N N . ASN A 1 301 ? 20.279 30.441 -44.945 1.00 45.75 301 ASN A N 1
ATOM 2300 C CA . ASN A 1 301 ? 19.985 31.757 -45.522 1.00 45.75 301 ASN A CA 1
ATOM 2301 C C . ASN A 1 301 ? 18.493 31.856 -45.863 1.00 45.75 301 ASN A C 1
ATOM 2303 O O . ASN A 1 301 ? 18.015 31.190 -46.780 1.00 45.75 301 ASN A O 1
ATOM 2307 N N . ILE A 1 302 ? 17.760 32.704 -45.141 1.00 50.81 302 ILE A N 1
ATOM 2308 C CA . ILE A 1 302 ? 16.352 33.000 -45.427 1.00 50.81 302 ILE A CA 1
ATOM 2309 C C . ILE A 1 302 ? 16.300 34.181 -46.403 1.00 50.81 302 ILE A C 1
ATOM 2311 O O . ILE A 1 302 ? 16.497 35.332 -46.016 1.00 50.81 302 ILE A O 1
ATOM 2315 N N . GLY A 1 303 ? 16.038 33.897 -47.680 1.00 38.41 303 GLY A N 1
ATOM 2316 C CA . GLY A 1 303 ? 15.706 34.920 -48.670 1.00 38.41 303 GLY A CA 1
ATOM 2317 C C . GLY A 1 303 ? 14.289 35.454 -48.444 1.00 38.41 303 GLY A C 1
ATOM 2318 O O . GLY A 1 303 ? 13.329 34.685 -48.435 1.00 38.41 303 GLY A O 1
ATOM 2319 N N . ARG A 1 304 ? 14.152 36.772 -48.261 1.00 40.50 304 ARG A N 1
ATOM 2320 C CA . ARG A 1 304 ? 12.867 37.482 -48.352 1.00 40.50 304 ARG A CA 1
ATOM 2321 C C . ARG A 1 304 ? 12.457 37.546 -49.823 1.00 40.50 304 ARG A C 1
ATOM 2323 O O . ARG A 1 304 ? 13.213 38.069 -50.634 1.00 40.50 304 ARG A O 1
ATOM 2330 N N . GLY A 1 305 ? 11.276 37.024 -50.140 1.00 43.06 305 GLY A N 1
ATOM 2331 C CA . GLY A 1 305 ? 10.669 37.182 -51.456 1.00 43.06 305 GLY A CA 1
ATOM 2332 C C . GLY A 1 305 ? 10.280 38.633 -51.737 1.00 43.06 305 GLY A C 1
ATOM 2333 O O . GLY A 1 305 ? 9.765 39.310 -50.845 1.00 43.06 305 GLY A O 1
ATOM 2334 N N . LEU A 1 306 ? 10.522 39.047 -52.979 1.00 35.81 306 LEU A N 1
ATOM 2335 C CA . LEU A 1 306 ? 9.723 39.964 -53.793 1.00 35.81 306 LEU A CA 1
ATOM 2336 C C . LEU A 1 306 ? 9.860 39.508 -55.249 1.00 35.81 306 LEU A C 1
ATOM 2338 O O . LEU A 1 306 ? 11.006 39.192 -55.642 1.00 35.81 306 LEU A O 1
#

pLDDT: mean 78.73, std 24.51, range [29.25, 98.81]

Secondary structure (DSSP, 8-state):
-----------HHHHHHHHHHTSPPPPPTTTSTT----S--HHHHHHHHHHHH-TT-PPP-STTHHHHHHHHHHTTSS-S-BTTB-TTSHHHHHHHHHHHHH-HHHHHHHHHHHHHHH--HHHHHHHHHHHHHHHHHH-TTS-TT-EEEE-TTS-EEETTTGGG-SEEEHHHHHHHHHHHHTSTTS-GGGGHHHHHHTBPPPSSTTPPPPB-HHHHT---S--PEEE-------------S--------PPPP-----------------------PPP--------SS-------------PPP-

Foldseek 3Di:
DDPPLLQAALAQQLLLVLQLVFFPPFDQLVNDPVSDGLLQDLLSLLQLLLCLLVVPDDQDPPPCPSVVLSVCLNLLNAQQVDPRGNLLPPVSLVSLVCCCVVPVLSSLVSLQVSCVSTGPCVVCVQVSLLLLLLSLLSNPVFDQQQFQFQDPVRDTDGNVCSLVAQEDASSRNSSSSSSVNSHNVSRSNSNNVVSVQQWDDAPDVPHDTDGDCVSSVGDPSRGHDYDYDPGPPPPPPPPPPDDDDDDDDDDDDDDDDDDDDDDDDDDDDDDDDDDDDDDPPDDDDDDDPDDDDDDDDDDDDDDDDD

Radius of gyration: 29.21 Å; chains: 1; bounding box: 54×85×98 Å

Sequence (306 aa):
MAEQDNRDRLTAGTFFVLLQEALPPRAKARDTLSGKADGLSNPEILAGLIRIVNPDFQTPSAGRTFNQQTSELRNCRSNGDTSYLPVGGKDFAHSFNELVESSLPLALERTRDFIDRFIDVDSKGLRLAQMLGTAINRDSAIAADQVVAPLPDGASQTKATLPNTDEACLDALILGAWQHVSNPMVRNTSGRDTFDRWHLPPSAPNSIRKFDMQAFNLDESWTPKITRFDGAQTDMTPPDASSNDREVIEAEVVNNDHQAADPSEDSVVSDSPQNQAPAQNMVFNQYGANSQQIGSVGTLNIGRGL